Protein AF-0000000078979621 (afdb_homodimer)

Nearest PDB structures (foldseek):
  2af7-assembly1_F  TM=6.024E-01  e=3.185E-04  Methanothermobacter thermautotrophicus
  2af7-assembly1_A  TM=5.864E-01  e=9.144E-04  Methanothermobacter thermautotrophicus
  3d7i-assembly1_B  TM=6.644E-01  e=1.683E-02  Methanocaldococcus jannaschii
  5dik-assembly1_A  TM=5.834E-01  e=1.447E-02  Legionella pneumophila
  2af7-assembly1_F  TM=5.961E-01  e=2.748E-04  Methanothermobacter thermautotrophicus

Solvent-accessible surface area (backbone atoms only — not comparable to full-atom values): 14678 Å² total; per-residue (Å²): 113,64,63,57,51,49,48,49,49,50,50,48,51,49,48,43,55,49,39,35,69,73,43,60,81,54,54,77,57,41,68,66,52,50,49,51,54,54,56,67,65,55,80,67,70,52,40,70,57,40,23,62,74,62,18,23,67,80,45,72,63,37,45,40,36,32,59,48,34,50,46,49,47,38,40,43,25,55,68,44,36,72,53,57,68,59,53,35,51,40,47,54,39,20,45,53,42,65,45,44,71,50,31,53,52,49,45,41,56,61,35,26,82,66,38,32,62,69,14,26,52,47,38,46,53,44,42,26,68,68,70,64,56,61,71,72,69,77,117,113,65,64,57,51,49,50,49,49,50,49,47,52,48,50,43,54,49,38,35,70,71,42,60,82,52,55,76,57,40,70,67,54,52,49,50,53,56,56,68,65,53,79,68,71,53,40,69,57,40,24,61,75,60,18,23,68,81,46,72,62,37,44,40,34,33,57,49,34,51,46,49,48,36,41,43,25,54,68,45,36,72,53,56,68,59,52,35,50,39,48,54,39,20,43,53,42,64,44,44,71,50,32,53,52,50,45,39,56,60,36,26,83,66,38,32,61,69,14,26,50,47,37,48,53,44,43,26,69,68,70,65,58,60,72,72,70,77,120

pLDDT: mean 84.97, std 17.43, range [23.47, 98.81]

Structure (mmCIF, N/CA/C/O backbone):
data_AF-0000000078979621-model_v1
#
loop_
_entity.id
_entity.type
_entity.pdbx_description
1 polymer '4-carboxymuconolactone decarboxylase, putative'
#
loop_
_atom_site.group_PDB
_atom_site.id
_atom_site.type_symbol
_atom_site.label_atom_id
_atom_site.label_alt_id
_atom_site.label_comp_id
_atom_site.label_asym_id
_atom_site.label_entity_id
_atom_site.label_seq_id
_atom_site.pdbx_PDB_ins_code
_atom_site.Cartn_x
_atom_site.Cartn_y
_atom_site.Cartn_z
_atom_site.occupancy
_atom_site.B_iso_or_equiv
_atom_site.auth_se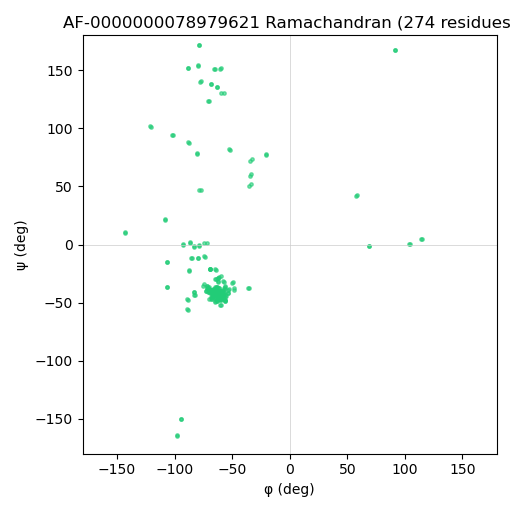q_id
_atom_site.auth_comp_id
_atom_site.auth_asym_id
_atom_site.auth_atom_id
_atom_site.pdbx_PDB_model_num
ATOM 1 N N . MET A 1 1 ? 18.031 -22.406 8.867 1 46.38 1 MET A N 1
ATOM 2 C CA . MET A 1 1 ? 17.188 -22.266 7.691 1 46.38 1 MET A CA 1
ATOM 3 C C . MET A 1 1 ? 17.984 -22.469 6.41 1 46.38 1 MET A C 1
ATOM 5 O O . MET A 1 1 ? 17.453 -22.984 5.418 1 46.38 1 MET A O 1
ATOM 9 N N . THR A 1 2 ? 19.266 -22.125 6.586 1 61.16 2 THR A N 1
ATOM 10 C CA . THR A 1 2 ? 20.188 -22.156 5.465 1 61.16 2 THR A CA 1
ATOM 11 C C . THR A 1 2 ? 20.5 -23.594 5.059 1 61.16 2 THR A C 1
ATOM 13 O O . THR A 1 2 ? 20.516 -23.922 3.871 1 61.16 2 THR A O 1
ATOM 16 N N . ASP A 1 3 ? 20.609 -24.281 6.09 1 62.47 3 ASP A N 1
ATOM 17 C CA . ASP A 1 3 ? 21.078 -25.641 5.824 1 62.47 3 ASP A CA 1
ATOM 18 C C . ASP A 1 3 ? 19.969 -26.5 5.215 1 62.47 3 ASP A C 1
ATOM 20 O O . ASP A 1 3 ? 20.234 -27.297 4.316 1 62.47 3 ASP A O 1
ATOM 24 N N . MET A 1 4 ? 18.812 -26.266 5.605 1 61.59 4 MET A N 1
ATOM 25 C CA . MET A 1 4 ? 17.688 -27.031 5.074 1 61.59 4 MET A CA 1
ATOM 26 C C . MET A 1 4 ? 17.391 -26.641 3.633 1 61.59 4 MET A C 1
ATOM 28 O O . MET A 1 4 ? 17.094 -27.484 2.797 1 61.59 4 MET A O 1
ATOM 32 N N . SER A 1 5 ? 17.562 -25.297 3.396 1 66.38 5 SER A N 1
ATOM 33 C CA . SER A 1 5 ? 17.375 -24.797 2.039 1 66.38 5 SER A CA 1
ATOM 34 C C . SER A 1 5 ? 18.391 -25.391 1.079 1 66.38 5 SER A C 1
ATOM 36 O O . SER A 1 5 ? 18.062 -25.734 -0.059 1 66.38 5 SER A O 1
ATOM 38 N N . LYS A 1 6 ? 19.516 -25.469 1.592 1 72.19 6 LYS A N 1
ATOM 39 C CA . LYS A 1 6 ? 20.594 -26.047 0.79 1 72.19 6 LYS A CA 1
ATOM 40 C C . LYS A 1 6 ? 20.359 -27.547 0.57 1 72.19 6 LYS A C 1
ATOM 42 O O . LYS A 1 6 ? 20.609 -28.062 -0.522 1 72.19 6 LYS A O 1
ATOM 47 N N . LEU A 1 7 ? 19.906 -28.141 1.668 1 65.88 7 LEU A N 1
ATOM 48 C CA . LEU A 1 7 ? 19.625 -29.578 1.576 1 65.88 7 LEU A CA 1
ATOM 49 C C . LEU A 1 7 ? 18.484 -29.844 0.615 1 65.88 7 LEU A C 1
ATOM 51 O O . LEU A 1 7 ? 18.531 -30.781 -0.173 1 65.88 7 LEU A O 1
ATOM 55 N N . PHE A 1 8 ? 17.562 -29.047 0.677 1 68.19 8 PHE A N 1
ATOM 56 C CA . PHE A 1 8 ? 16.422 -29.156 -0.226 1 68.19 8 PHE A CA 1
ATOM 57 C C . PHE A 1 8 ? 16.844 -28.875 -1.665 1 68.19 8 PHE A C 1
ATOM 59 O O . PHE A 1 8 ? 16.422 -29.578 -2.586 1 68.19 8 PHE A O 1
ATOM 66 N N . GLU A 1 9 ? 17.672 -27.906 -1.764 1 71.75 9 GLU A N 1
ATOM 67 C CA . GLU A 1 9 ? 18.219 -27.594 -3.088 1 71.75 9 GLU A CA 1
ATOM 68 C C . GLU A 1 9 ? 18.969 -28.781 -3.662 1 71.75 9 GLU A C 1
ATOM 70 O O . GLU A 1 9 ? 18.844 -29.094 -4.848 1 71.75 9 GLU A O 1
ATOM 75 N N . GLN A 1 10 ? 19.719 -29.312 -2.842 1 70.69 10 GLN A N 1
ATOM 76 C CA . GLN A 1 10 ? 20.531 -30.453 -3.256 1 70.69 10 GLN A CA 1
ATOM 77 C C . GLN A 1 10 ? 19.656 -31.656 -3.625 1 70.69 10 GLN A C 1
ATOM 79 O O . GLN A 1 10 ? 19.938 -32.344 -4.594 1 70.69 10 GLN A O 1
ATOM 84 N N . LEU A 1 11 ? 18.672 -31.828 -2.867 1 70 11 LEU A N 1
ATOM 85 C CA . LEU A 1 11 ? 17.766 -32.938 -3.107 1 70 11 LEU A CA 1
ATOM 86 C C . LEU A 1 11 ? 17.016 -32.781 -4.426 1 70 11 LEU A C 1
ATOM 88 O O . LEU A 1 11 ? 16.875 -33.719 -5.199 1 70 11 LEU A O 1
ATOM 92 N N . ILE A 1 12 ? 16.609 -31.547 -4.707 1 69.81 12 ILE A N 1
ATOM 93 C CA . ILE A 1 12 ? 15.914 -31.234 -5.949 1 69.81 12 ILE A CA 1
ATOM 94 C C . ILE A 1 12 ? 16.844 -31.469 -7.137 1 69.81 12 ILE A C 1
ATOM 96 O O . ILE A 1 12 ? 16.438 -32.062 -8.148 1 69.81 12 ILE A O 1
ATOM 100 N N . GLU A 1 13 ? 18.078 -30.938 -6.922 1 72.06 13 GLU A N 1
ATOM 101 C CA . GLU A 1 13 ? 19.047 -31.141 -7.984 1 72.06 13 GLU A CA 1
ATOM 102 C C . GLU A 1 13 ? 19.266 -32.625 -8.289 1 72.06 13 GLU A C 1
ATOM 104 O O . GLU A 1 13 ? 19.375 -33 -9.453 1 72.06 13 GLU A O 1
ATOM 109 N N . GLN A 1 14 ? 19.359 -33.281 -7.293 1 70.56 14 GLN A N 1
ATOM 110 C CA . GLN A 1 14 ? 19.578 -34.719 -7.438 1 70.56 14 GLN A CA 1
ATOM 111 C C . GLN A 1 14 ? 18.359 -35.406 -8.062 1 70.56 14 GLN A C 1
ATOM 113 O O . GLN A 1 14 ? 18.5 -36.281 -8.922 1 70.56 14 GLN A O 1
ATOM 118 N N . SER A 1 15 ? 17.234 -35.062 -7.617 1 70.62 15 SER A N 1
ATOM 119 C CA . SER A 1 15 ? 16 -35.594 -8.18 1 70.62 15 SER A CA 1
ATOM 120 C C . SER A 1 15 ? 15.859 -35.25 -9.656 1 70.62 15 SER A C 1
ATOM 122 O O . SER A 1 15 ? 15.43 -36.062 -10.469 1 70.62 15 SER A O 1
ATOM 124 N N . GLN A 1 16 ? 16.234 -34.031 -9.898 1 68.62 16 GLN A N 1
ATOM 125 C CA . GLN A 1 16 ? 16.203 -33.562 -11.289 1 68.62 16 GLN A CA 1
ATOM 126 C C . GLN A 1 16 ? 17.172 -34.375 -12.148 1 68.62 16 GLN A C 1
ATOM 128 O O . GLN A 1 16 ? 16.859 -34.719 -13.289 1 68.62 16 GLN A O 1
ATOM 133 N N . ALA A 1 17 ? 18.344 -34.531 -11.617 1 69.81 17 ALA A N 1
ATOM 134 C CA . ALA A 1 17 ? 19.344 -35.312 -12.328 1 69.81 17 ALA A CA 1
ATOM 135 C C . ALA A 1 17 ? 18.844 -36.719 -12.578 1 69.81 17 ALA A C 1
ATOM 137 O O . ALA A 1 17 ? 19.047 -37.281 -13.656 1 69.81 17 ALA A O 1
ATOM 138 N N . MET A 1 18 ? 18.234 -37.188 -11.586 1 64.69 18 MET A N 1
ATOM 139 C CA . MET A 1 18 ? 17.703 -38.531 -11.703 1 64.69 18 MET A CA 1
ATOM 140 C C . MET A 1 18 ? 16.547 -38.594 -12.695 1 64.69 18 MET A C 1
ATOM 142 O O . MET A 1 18 ? 16.453 -39.531 -13.492 1 64.69 18 MET A O 1
ATOM 146 N N . ALA A 1 19 ? 15.641 -37.625 -12.586 1 67.12 19 ALA A N 1
ATOM 147 C CA . ALA A 1 19 ? 14.5 -37.562 -13.5 1 67.12 19 ALA A CA 1
ATOM 148 C C . ALA A 1 19 ? 14.969 -37.438 -14.945 1 67.12 19 ALA A C 1
ATOM 150 O O . ALA A 1 19 ? 14.406 -38.062 -15.844 1 67.12 19 ALA A O 1
ATOM 151 N N .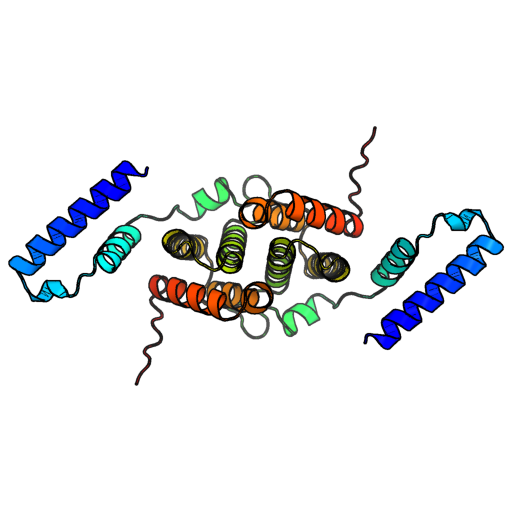 LYS A 1 20 ? 15.93 -36.5 -15.188 1 67.31 20 LYS A N 1
ATOM 152 C CA . LYS A 1 20 ? 16.531 -36.375 -16.516 1 67.31 20 LYS A CA 1
ATOM 153 C C . LYS A 1 20 ? 17.062 -37.719 -17.016 1 67.31 20 LYS A C 1
ATOM 155 O O . LYS A 1 20 ? 16.969 -38 -18.219 1 67.31 20 LYS A O 1
ATOM 160 N N . ALA A 1 21 ? 17.547 -38.344 -16.172 1 66.44 21 ALA A N 1
ATOM 161 C CA . ALA A 1 21 ? 18.141 -39.625 -16.547 1 66.44 21 ALA A CA 1
ATOM 162 C C . ALA A 1 21 ? 17.062 -40.656 -16.891 1 66.44 21 ALA A C 1
ATOM 164 O O . ALA A 1 21 ? 17.219 -41.438 -17.828 1 66.44 21 ALA A O 1
ATOM 165 N N . VAL A 1 22 ? 15.977 -40.594 -16.188 1 63.72 22 VAL A N 1
ATOM 166 C CA . VAL A 1 22 ? 14.961 -41.625 -16.375 1 63.72 22 VAL A CA 1
ATOM 167 C C . VAL A 1 22 ? 13.992 -41.219 -17.469 1 63.72 22 VAL A C 1
ATOM 169 O O . VAL A 1 22 ? 13.578 -42.031 -18.297 1 63.72 22 VAL A O 1
ATOM 172 N N . ASN A 1 23 ? 13.328 -40.031 -17.406 1 59 23 ASN A N 1
ATOM 173 C CA . ASN A 1 23 ? 12.469 -39.531 -18.484 1 59 23 ASN A CA 1
ATOM 174 C C . ASN A 1 23 ? 12.945 -38.188 -19.016 1 59 23 ASN A C 1
ATOM 176 O O . ASN A 1 23 ? 12.867 -37.188 -18.312 1 59 23 ASN A O 1
ATOM 180 N N . PRO A 1 24 ? 13.594 -38.188 -20.109 1 56.19 24 PRO A N 1
ATOM 181 C CA . PRO A 1 24 ? 14.148 -36.969 -20.719 1 56.19 24 PRO A CA 1
ATOM 182 C C . PRO A 1 24 ? 13.125 -35.844 -20.812 1 56.19 24 PRO A C 1
ATOM 184 O O . PRO A 1 24 ? 13.508 -34.656 -20.891 1 56.19 24 PRO A O 1
ATOM 187 N N . GLY A 1 25 ? 11.914 -36.125 -20.984 1 53.03 25 GLY A N 1
ATOM 188 C CA . GLY A 1 25 ? 10.914 -35.062 -21.094 1 53.03 25 GLY A CA 1
ATOM 189 C C . GLY A 1 25 ? 10.82 -34.188 -19.844 1 53.03 25 GLY A C 1
ATOM 190 O O . GLY A 1 25 ? 10.164 -33.156 -19.859 1 53.03 25 GLY A O 1
ATOM 191 N N . PHE A 1 26 ? 11.141 -34.75 -18.781 1 53.69 26 PHE A N 1
ATOM 192 C CA . PHE A 1 26 ? 11.156 -34 -17.531 1 53.69 26 PHE A CA 1
ATOM 193 C C . PHE A 1 26 ? 12.32 -33.031 -17.484 1 53.69 26 PHE A C 1
ATOM 195 O O . PHE A 1 26 ? 12.625 -32.469 -16.438 1 53.69 26 PHE A O 1
ATOM 202 N N . GLU A 1 27 ? 13.055 -33 -18.516 1 52.59 27 GLU A N 1
ATOM 203 C CA . GLU A 1 27 ? 14.188 -32.094 -18.672 1 52.59 27 GLU A CA 1
ATOM 204 C C . GLU A 1 27 ? 13.797 -30.672 -18.312 1 52.59 27 GLU A C 1
ATOM 206 O O . GLU A 1 27 ? 14.648 -29.875 -17.891 1 52.59 27 GLU A O 1
ATOM 211 N N . ASN A 1 28 ? 12.57 -30.281 -18.703 1 51.38 28 ASN A N 1
ATOM 212 C CA . ASN A 1 28 ? 12.234 -28.859 -18.594 1 51.38 28 ASN A CA 1
ATOM 213 C C . ASN A 1 28 ? 11.883 -28.484 -17.156 1 51.38 28 ASN A C 1
ATOM 215 O O . ASN A 1 28 ? 11.445 -27.359 -16.906 1 51.38 28 ASN A O 1
ATOM 219 N N . PHE A 1 29 ? 11.914 -29.453 -16.312 1 56.53 29 PHE A N 1
ATOM 220 C CA . PHE A 1 29 ? 11.602 -29.062 -14.938 1 56.53 29 PHE A CA 1
ATOM 221 C C . PHE A 1 29 ? 12.805 -28.438 -14.258 1 56.53 29 PHE A C 1
ATOM 223 O O . PHE A 1 29 ? 13.75 -29.141 -13.883 1 56.53 29 PHE A O 1
ATOM 230 N N . SER A 1 30 ? 13.086 -27.172 -14.57 1 63.12 30 SER A N 1
ATOM 231 C CA . SER A 1 30 ? 14.125 -26.391 -13.906 1 63.12 30 SER A CA 1
ATOM 232 C C . SER A 1 30 ? 13.891 -26.328 -12.406 1 63.12 30 SER A C 1
ATOM 234 O O . SER A 1 30 ? 12.742 -26.406 -11.945 1 63.12 30 SER A O 1
ATOM 236 N N . PRO A 1 31 ? 14.953 -26.625 -11.695 1 68.25 31 PRO A N 1
ATOM 237 C CA . PRO A 1 31 ? 14.852 -26.469 -10.242 1 68.25 31 PRO A CA 1
ATOM 238 C C . PRO A 1 31 ? 13.984 -25.281 -9.828 1 68.25 31 PRO A C 1
ATOM 240 O O . PRO A 1 31 ? 13.219 -25.375 -8.867 1 68.25 31 PRO A O 1
ATOM 243 N N . SER A 1 32 ? 14.086 -24.281 -10.547 1 72.88 32 SER A N 1
ATOM 244 C CA . SER A 1 32 ? 13.289 -23.094 -10.258 1 72.88 32 SER A CA 1
ATOM 245 C C . SER A 1 32 ? 11.797 -23.375 -10.438 1 72.88 32 SER A C 1
ATOM 247 O O . SER A 1 32 ? 10.977 -22.969 -9.617 1 72.88 32 SER A O 1
ATOM 249 N N . GLU A 1 33 ? 11.531 -24.109 -11.391 1 75.81 33 GLU A N 1
ATOM 250 C CA . GLU A 1 33 ? 10.141 -24.453 -11.656 1 75.81 33 GLU A CA 1
ATOM 251 C C . GLU A 1 33 ? 9.602 -25.438 -10.625 1 75.81 33 GLU A C 1
ATOM 253 O O . GLU A 1 33 ? 8.445 -25.344 -10.203 1 75.81 33 GLU A O 1
ATOM 258 N N . ALA A 1 34 ? 10.438 -26.328 -10.297 1 73.31 34 ALA A N 1
ATOM 259 C CA . ALA A 1 34 ? 10.062 -27.297 -9.273 1 73.31 34 ALA A CA 1
ATOM 260 C C . ALA A 1 34 ? 9.766 -26.609 -7.945 1 73.31 34 ALA A C 1
ATOM 262 O O . ALA A 1 34 ? 8.789 -26.938 -7.27 1 73.31 34 ALA A O 1
ATOM 263 N N . PHE A 1 35 ? 10.594 -25.672 -7.629 1 77.44 35 PHE A N 1
ATOM 264 C CA . PHE A 1 35 ? 10.398 -24.922 -6.387 1 77.44 35 PHE A CA 1
ATOM 265 C C . PHE A 1 35 ? 9.102 -24.125 -6.434 1 77.44 35 PHE A C 1
ATOM 267 O O . PHE A 1 35 ? 8.352 -24.094 -5.453 1 77.44 35 PHE A O 1
ATOM 274 N N . LYS A 1 36 ? 8.867 -23.531 -7.508 1 80 36 LYS A N 1
ATOM 275 C CA . LYS A 1 36 ? 7.621 -22.797 -7.684 1 80 36 LYS A CA 1
ATOM 276 C C . LYS A 1 36 ? 6.414 -23.703 -7.5 1 80 36 LYS A C 1
ATOM 278 O O . LYS A 1 36 ? 5.41 -23.312 -6.902 1 80 36 LYS A O 1
ATOM 283 N N . GLY A 1 37 ? 6.551 -24.828 -8.078 1 78.69 37 GLY A N 1
ATOM 284 C CA . GLY A 1 37 ? 5.492 -25.812 -7.914 1 78.69 37 GLY A CA 1
ATOM 285 C C . GLY A 1 37 ? 5.25 -26.203 -6.469 1 78.69 37 GLY A C 1
ATOM 286 O O . GLY A 1 37 ? 4.102 -26.281 -6.027 1 78.69 37 GLY A O 1
ATOM 287 N N . PHE A 1 38 ? 6.305 -26.406 -5.785 1 81.81 38 PHE A N 1
ATOM 288 C CA . PHE A 1 38 ? 6.215 -26.766 -4.375 1 81.81 38 PHE A CA 1
ATOM 289 C C . PHE A 1 38 ? 5.605 -25.625 -3.568 1 81.81 38 PHE A C 1
ATOM 291 O O . PHE A 1 38 ? 4.766 -25.844 -2.695 1 81.81 38 PHE A O 1
ATOM 298 N N . GLU A 1 39 ? 6.02 -24.422 -3.828 1 82.44 39 GLU A N 1
ATOM 299 C CA . GLU A 1 39 ? 5.477 -23.234 -3.168 1 82.44 39 GLU A CA 1
ATOM 300 C C . GLU A 1 39 ? 3.965 -23.141 -3.365 1 82.44 39 GLU A C 1
ATOM 302 O O . GLU A 1 39 ? 3.236 -22.75 -2.451 1 82.44 39 GLU A O 1
ATOM 307 N N . ALA A 1 40 ? 3.539 -23.422 -4.484 1 84.38 40 ALA A N 1
ATOM 308 C CA . ALA A 1 40 ? 2.131 -23.297 -4.852 1 84.38 40 ALA A CA 1
ATOM 309 C C . ALA A 1 40 ? 1.267 -24.266 -4.035 1 84.38 40 ALA A C 1
ATOM 311 O O . ALA A 1 40 ? 0.054 -24.062 -3.918 1 84.38 40 ALA A O 1
ATOM 312 N N . MET A 1 41 ? 1.894 -25.234 -3.561 1 84.75 41 MET A N 1
ATOM 313 C CA . MET A 1 41 ? 1.152 -26.234 -2.803 1 84.75 41 MET A CA 1
ATOM 314 C C . MET A 1 41 ? 0.999 -25.812 -1.346 1 84.75 41 MET A C 1
ATOM 316 O O . MET A 1 41 ? 0.188 -26.391 -0.613 1 84.75 41 MET A O 1
ATOM 320 N N . TRP A 1 42 ? 1.673 -24.859 -0.957 1 87 42 TRP A N 1
ATOM 321 C CA . TRP A 1 42 ? 1.535 -24.375 0.408 1 87 42 TRP A CA 1
ATOM 322 C C . TRP A 1 42 ? 0.193 -23.672 0.602 1 87 42 TRP A C 1
ATOM 324 O O . TRP A 1 42 ? -0.161 -22.766 -0.16 1 87 42 TRP A O 1
ATOM 334 N N . PRO A 1 43 ? -0.548 -24.156 1.546 1 89.25 43 PRO A N 1
ATOM 335 C CA . PRO A 1 43 ? -1.842 -23.5 1.759 1 89.25 43 PRO A CA 1
ATOM 336 C C . PRO A 1 43 ? -1.703 -22.062 2.246 1 89.25 43 PRO A C 1
ATOM 338 O O . PRO A 1 43 ? -0.691 -21.703 2.855 1 89.25 43 PRO A O 1
ATOM 341 N N . THR A 1 44 ? -2.723 -21.25 1.888 1 91.94 44 THR A N 1
ATOM 342 C CA . THR A 1 44 ? -2.811 -19.906 2.445 1 91.94 44 THR A CA 1
ATOM 343 C C . THR A 1 44 ? -3.592 -19.906 3.756 1 91.94 44 THR A C 1
ATOM 345 O O . THR A 1 44 ? -4.367 -20.828 4.016 1 91.94 44 THR A O 1
ATOM 348 N N . MET A 1 45 ? -3.242 -18.969 4.555 1 94.25 45 MET A N 1
ATOM 349 C CA . MET A 1 45 ? -4.109 -18.75 5.711 1 94.25 45 MET A CA 1
ATOM 350 C C . MET A 1 45 ? -5.5 -18.312 5.27 1 94.25 45 MET A C 1
ATOM 352 O O . MET A 1 45 ? -5.641 -17.469 4.383 1 94.25 45 MET A O 1
ATOM 356 N N . PRO A 1 46 ? -6.551 -18.938 5.914 1 95.31 46 PRO A N 1
ATOM 357 C CA . PRO A 1 46 ? -7.902 -18.484 5.586 1 95.31 46 PRO A CA 1
ATOM 358 C C . PRO A 1 46 ? -8.117 -17 5.906 1 95.31 46 PRO A C 1
ATOM 360 O O . PRO A 1 46 ? -7.504 -16.484 6.836 1 95.31 46 PRO A O 1
ATOM 363 N N . LYS A 1 47 ? -9.008 -16.375 5.16 1 95.88 47 LYS A N 1
ATOM 364 C CA . LYS A 1 47 ? -9.281 -14.953 5.293 1 95.88 47 LYS A CA 1
ATOM 365 C C . LYS A 1 47 ? -9.625 -14.594 6.738 1 95.88 47 LYS A C 1
ATOM 367 O O . LYS A 1 47 ? -9.133 -13.594 7.266 1 95.88 47 LYS A O 1
ATOM 372 N N . GLU A 1 48 ? -10.422 -15.43 7.406 1 95.31 48 GLU A N 1
ATOM 373 C CA . GLU A 1 48 ? -10.867 -15.156 8.773 1 95.31 48 GLU A CA 1
ATOM 374 C C . GLU A 1 48 ? -9.688 -15.141 9.742 1 95.31 48 GLU A C 1
ATOM 376 O O . GLU A 1 48 ? -9.656 -14.328 10.664 1 95.31 48 GLU A O 1
ATOM 381 N N . VAL A 1 49 ? -8.82 -16 9.547 1 95.44 49 VAL A N 1
ATOM 382 C CA . VAL A 1 49 ? -7.629 -16.094 10.391 1 95.44 49 VAL A CA 1
ATOM 383 C C . VAL A 1 49 ? -6.734 -14.883 10.141 1 95.44 49 VAL A C 1
ATOM 385 O O . VAL A 1 49 ? -6.211 -14.281 11.086 1 95.44 49 VAL A O 1
ATOM 388 N N . MET A 1 50 ? -6.609 -14.445 8.844 1 95.25 50 MET A N 1
ATOM 389 C CA . MET A 1 50 ? -5.816 -13.266 8.508 1 95.25 50 MET A CA 1
ATOM 390 C C . MET A 1 50 ? -6.398 -12.016 9.164 1 95.25 50 MET A C 1
ATOM 392 O O . MET A 1 50 ? -5.656 -11.195 9.703 1 95.25 50 MET A O 1
ATOM 396 N N . GLU A 1 51 ? -7.656 -11.898 9.148 1 96.12 51 GLU A N 1
ATOM 397 C CA . GLU A 1 51 ? -8.312 -10.75 9.758 1 96.12 51 GLU A CA 1
ATOM 398 C C . GLU A 1 51 ? -8.086 -10.727 11.266 1 96.12 51 GLU A C 1
ATOM 400 O O . GLU A 1 51 ? -7.902 -9.656 11.859 1 96.12 51 GLU A O 1
ATOM 405 N N . LEU A 1 52 ? -8.094 -11.922 11.852 1 93.69 52 LEU A N 1
ATOM 406 C CA . LEU A 1 52 ? -7.867 -12.023 13.289 1 93.69 52 LEU A CA 1
ATOM 407 C C . LEU A 1 52 ? -6.43 -11.672 13.648 1 93.69 52 LEU A C 1
ATOM 409 O O . LEU A 1 52 ? -6.184 -10.961 14.625 1 93.69 52 LEU A O 1
ATOM 413 N N . MET A 1 53 ? -5.508 -12.086 12.844 1 91.38 53 MET A N 1
ATOM 414 C CA . MET A 1 53 ? -4.094 -11.961 13.188 1 91.38 53 MET A CA 1
ATOM 415 C C . MET A 1 53 ? -3.568 -10.57 12.852 1 91.38 53 MET A C 1
ATOM 417 O O . MET A 1 53 ? -2.797 -9.992 13.617 1 91.38 53 MET A O 1
ATOM 421 N N . PHE A 1 54 ? -4.043 -10.109 11.664 1 89.19 54 PHE A N 1
ATOM 422 C CA . PHE A 1 54 ? -3.4 -8.852 11.297 1 89.19 54 PHE A CA 1
ATOM 423 C C . PHE A 1 54 ? -4.391 -7.918 10.609 1 89.19 54 PHE A C 1
ATOM 425 O O . PHE A 1 54 ? -3.996 -6.895 10.047 1 89.19 54 PHE A O 1
ATOM 432 N N . GLY A 1 55 ? -5.594 -8.219 10.625 1 93.69 55 GLY A N 1
ATOM 433 C CA . GLY A 1 55 ? -6.617 -7.348 10.062 1 93.69 55 GLY A CA 1
ATOM 434 C C . GLY A 1 55 ? -7.254 -6.434 11.094 1 93.69 55 GLY A C 1
ATOM 435 O O . GLY A 1 55 ? -6.578 -5.961 12.008 1 93.69 55 GLY A O 1
ATOM 436 N N . ASN A 1 56 ? -8.406 -6.098 10.906 1 91.38 56 ASN A N 1
ATOM 437 C CA . ASN A 1 56 ? -9.016 -5.086 11.758 1 91.38 56 ASN A CA 1
ATOM 438 C C . ASN A 1 56 ? -10.055 -5.695 12.703 1 91.38 56 ASN A C 1
ATOM 440 O O . ASN A 1 56 ? -10.977 -5.008 13.148 1 91.38 56 ASN A O 1
ATOM 444 N N . THR A 1 57 ? -9.961 -6.961 12.93 1 90.56 57 THR A N 1
ATOM 445 C CA . THR A 1 57 ? -10.883 -7.621 13.852 1 90.56 57 THR A CA 1
ATOM 446 C C . THR A 1 57 ? -10.695 -7.098 15.273 1 90.56 57 THR A C 1
ATOM 448 O O . THR A 1 57 ? -11.672 -6.781 15.953 1 90.56 57 THR A O 1
ATOM 451 N N . VAL A 1 58 ? -9.516 -6.887 15.711 1 88.38 58 VAL A N 1
ATOM 452 C CA . VAL A 1 58 ? -9.219 -6.414 17.062 1 88.38 58 VAL A CA 1
ATOM 453 C C . VAL A 1 58 ? -9.203 -4.887 17.078 1 88.38 58 VAL A C 1
ATOM 455 O O . VAL A 1 58 ? -9.812 -4.262 17.953 1 88.38 58 VAL A O 1
ATOM 458 N N . ASN A 1 59 ? -8.562 -4.285 16.172 1 90 59 ASN A N 1
ATOM 459 C CA . ASN A 1 59 ? -8.562 -2.838 15.992 1 90 59 ASN A CA 1
ATOM 460 C C . ASN A 1 59 ? -9.477 -2.424 14.836 1 90 59 ASN A C 1
ATOM 462 O O . ASN A 1 59 ? -9.023 -2.293 13.703 1 90 59 ASN A O 1
ATOM 466 N N . LYS A 1 60 ? -10.664 -2.094 15.133 1 92.44 60 LYS A N 1
ATOM 467 C CA . LYS A 1 60 ? -11.727 -1.918 14.141 1 92.44 60 LYS A CA 1
ATOM 468 C C . LYS A 1 60 ? -11.469 -0.686 13.281 1 92.44 60 LYS A C 1
ATOM 470 O O . LYS A 1 60 ? -11.992 -0.585 12.164 1 92.44 60 LYS A O 1
ATOM 475 N N . ASP A 1 61 ? -10.664 0.173 13.828 1 95 61 ASP A N 1
ATOM 476 C CA . ASP A 1 61 ? -10.406 1.407 13.086 1 95 61 ASP A CA 1
ATOM 477 C C . ASP A 1 61 ? -9.164 1.272 12.211 1 95 61 ASP A C 1
ATOM 479 O O . ASP A 1 61 ? -8.828 2.186 11.453 1 95 61 ASP A O 1
ATOM 483 N N . GLY A 1 62 ? -8.523 0.098 12.234 1 96.81 62 GLY A N 1
ATOM 484 C CA . GLY A 1 62 ? -7.262 -0.09 11.547 1 96.81 62 GLY A CA 1
ATOM 485 C C . GLY A 1 62 ? -7.41 -0.748 10.188 1 96.81 62 GLY A C 1
ATOM 486 O O . GLY A 1 62 ? -8.508 -0.777 9.625 1 96.81 62 GLY A O 1
ATOM 487 N N . LEU A 1 63 ? -6.371 -1.208 9.688 1 98 63 LEU A N 1
ATOM 488 C CA . LEU A 1 63 ? -6.336 -1.798 8.352 1 98 63 LEU A CA 1
ATOM 489 C C . LEU A 1 63 ? -6.91 -3.211 8.367 1 98 63 LEU A C 1
ATOM 491 O O . LEU A 1 63 ? -6.66 -3.977 9.305 1 98 63 LEU A O 1
ATOM 495 N N . ASP A 1 64 ? -7.656 -3.539 7.352 1 97.94 64 ASP A N 1
ATOM 496 C CA . ASP A 1 64 ? -8.047 -4.934 7.168 1 97.94 64 ASP A CA 1
ATOM 497 C C . ASP A 1 64 ? -6.906 -5.742 6.555 1 97.94 64 ASP A C 1
ATOM 499 O O . ASP A 1 64 ? -5.887 -5.18 6.145 1 97.94 64 ASP A O 1
ATOM 503 N N . ALA A 1 65 ? -7.062 -6.988 6.488 1 97.81 65 ALA A N 1
ATOM 504 C CA . ALA A 1 65 ? -6.016 -7.891 6.023 1 97.81 65 ALA A CA 1
ATOM 505 C C . ALA A 1 65 ? -5.707 -7.66 4.547 1 97.81 65 ALA A C 1
ATOM 507 O O . ALA A 1 65 ? -4.543 -7.672 4.137 1 97.81 65 ALA A O 1
ATOM 508 N N . LYS A 1 66 ? -6.746 -7.496 3.736 1 98.25 66 LYS A N 1
ATOM 509 C CA 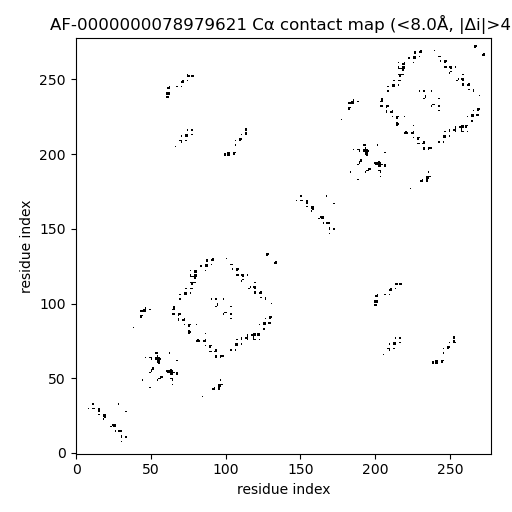. LYS A 1 66 ? -6.566 -7.27 2.305 1 98.25 66 LYS A CA 1
ATOM 510 C C . LYS A 1 66 ? -5.672 -6.059 2.049 1 98.25 66 LYS A C 1
ATOM 512 O O . LYS A 1 66 ? -4.688 -6.148 1.313 1 98.25 66 LYS A O 1
ATOM 517 N N . THR A 1 67 ? -5.992 -4.988 2.736 1 98.62 67 THR A N 1
ATOM 518 C CA . THR A 1 67 ? -5.23 -3.76 2.549 1 98.62 67 THR A CA 1
ATOM 519 C C . THR A 1 67 ? -3.803 -3.926 3.057 1 98.62 67 THR A C 1
ATOM 521 O O . THR A 1 67 ? -2.854 -3.467 2.418 1 98.62 67 THR A O 1
ATOM 524 N N . ARG A 1 68 ? -3.58 -4.586 4.133 1 98.5 68 ARG A N 1
ATOM 525 C CA . ARG A 1 68 ? -2.238 -4.836 4.648 1 98.5 68 ARG A CA 1
ATOM 526 C C . ARG A 1 68 ? -1.403 -5.625 3.648 1 98.5 68 ARG A C 1
ATOM 528 O O . ARG A 1 68 ? -0.212 -5.359 3.479 1 98.5 68 ARG A O 1
ATOM 535 N N . LEU A 1 69 ? -2.027 -6.547 3.053 1 98.62 69 LEU A N 1
ATOM 536 C CA . LEU A 1 69 ? -1.307 -7.379 2.096 1 98.62 69 LEU A CA 1
ATOM 537 C C . LEU A 1 69 ? -0.982 -6.598 0.828 1 98.62 69 LEU A C 1
ATOM 539 O O . LEU A 1 69 ? 0.09 -6.77 0.244 1 98.62 69 LEU A O 1
ATOM 543 N N . LEU A 1 70 ? -1.922 -5.73 0.405 1 98.75 70 LEU A N 1
ATOM 544 C CA . LEU A 1 70 ? -1.621 -4.859 -0.726 1 98.75 70 LEU A CA 1
ATOM 545 C C . LEU A 1 70 ? -0.466 -3.92 -0.397 1 98.75 70 LEU A C 1
ATOM 547 O O . LEU A 1 70 ? 0.402 -3.678 -1.239 1 98.75 70 LEU A O 1
ATOM 551 N N . LEU A 1 71 ? -0.401 -3.463 0.838 1 98.81 71 LEU A N 1
ATOM 552 C CA . LEU A 1 71 ? 0.696 -2.617 1.293 1 98.81 71 LEU A CA 1
ATOM 553 C C . LEU A 1 71 ? 2.004 -3.398 1.339 1 98.81 71 LEU A C 1
ATOM 555 O O . LEU A 1 71 ? 3.061 -2.873 0.979 1 98.81 71 LEU A O 1
ATOM 559 N N . THR A 1 72 ? 1.97 -4.59 1.808 1 98.69 72 THR A N 1
ATOM 560 C CA . THR A 1 72 ? 3.141 -5.457 1.817 1 98.69 72 THR A CA 1
ATOM 561 C C . THR A 1 72 ? 3.676 -5.664 0.403 1 98.69 72 THR A C 1
ATOM 563 O O . THR A 1 72 ? 4.883 -5.562 0.17 1 98.69 72 THR A O 1
ATOM 566 N N . LEU A 1 73 ? 2.725 -5.871 -0.492 1 98.81 73 LEU A N 1
ATOM 567 C CA . LEU A 1 73 ? 3.098 -6.043 -1.892 1 98.81 73 LEU A CA 1
ATOM 568 C C . LEU A 1 73 ? 3.773 -4.789 -2.434 1 98.81 73 LEU A C 1
ATOM 570 O O . LEU A 1 73 ? 4.773 -4.875 -3.15 1 98.81 73 LEU A O 1
ATOM 574 N N . ALA A 1 74 ? 3.232 -3.648 -2.105 1 98.69 74 ALA A N 1
ATOM 575 C CA . ALA A 1 74 ? 3.84 -2.373 -2.475 1 98.69 74 ALA A CA 1
ATOM 576 C C . ALA A 1 74 ? 5.262 -2.262 -1.928 1 98.69 74 ALA A C 1
ATOM 578 O O . ALA A 1 74 ? 6.184 -1.875 -2.65 1 98.69 74 ALA A O 1
ATOM 579 N N . GLY A 1 75 ? 5.465 -2.613 -0.641 1 98.38 75 GLY A N 1
ATOM 580 C CA . GLY A 1 75 ? 6.781 -2.58 -0.018 1 98.38 75 GLY A CA 1
ATOM 581 C C . GLY A 1 75 ? 7.785 -3.488 -0.698 1 98.38 75 GLY A C 1
ATOM 582 O O . GLY A 1 75 ? 8.914 -3.074 -0.983 1 98.38 75 GLY A O 1
ATOM 583 N N . LEU A 1 76 ? 7.363 -4.719 -0.961 1 98.31 76 LEU A N 1
ATOM 584 C CA . LEU A 1 76 ? 8.227 -5.672 -1.646 1 98.31 76 LEU A CA 1
ATOM 585 C C . LEU A 1 76 ? 8.625 -5.152 -3.023 1 98.31 76 LEU A C 1
ATOM 587 O O . LEU A 1 76 ? 9.773 -5.316 -3.441 1 98.31 76 LEU A O 1
ATOM 591 N N . THR A 1 77 ? 7.617 -4.539 -3.723 1 98.38 77 THR A N 1
ATOM 592 C CA . THR A 1 77 ? 7.898 -3.965 -5.031 1 98.38 77 THR A CA 1
ATOM 593 C C . THR A 1 77 ? 8.906 -2.824 -4.918 1 98.38 77 THR A C 1
ATOM 595 O O . THR A 1 77 ? 9.852 -2.74 -5.707 1 98.38 77 THR A O 1
ATOM 598 N N . CYS A 1 78 ? 8.758 -2.041 -3.885 1 97.62 78 CYS A N 1
ATOM 599 C CA . CYS A 1 78 ? 9.641 -0.896 -3.684 1 97.62 78 CYS A CA 1
ATOM 600 C C . CYS A 1 78 ? 11.055 -1.347 -3.334 1 97.62 78 CYS A C 1
ATOM 602 O O . CYS A 1 78 ? 12.016 -0.602 -3.531 1 97.62 78 CYS A O 1
ATOM 604 N N . GLN A 1 79 ? 11.211 -2.529 -2.859 1 95.94 79 GLN A N 1
ATOM 605 C CA . GLN A 1 79 ? 12.523 -3.092 -2.561 1 95.94 79 GLN A CA 1
ATOM 606 C C . GLN A 1 79 ? 13.133 -3.748 -3.793 1 95.94 79 GLN A C 1
ATOM 608 O O . GLN A 1 79 ? 14.172 -4.406 -3.703 1 95.94 79 GLN A O 1
ATOM 613 N N . GLY A 1 80 ? 12.398 -3.645 -4.891 1 94.88 80 GLY A N 1
ATOM 614 C CA . GLY A 1 80 ? 12.914 -4.152 -6.152 1 94.88 80 GLY A CA 1
ATOM 615 C C . GLY A 1 80 ? 12.289 -5.473 -6.562 1 94.88 80 GLY A C 1
ATOM 616 O O . GLY A 1 80 ? 12.719 -6.09 -7.539 1 94.88 80 GLY A O 1
ATOM 617 N N . ALA A 1 81 ? 11.352 -5.992 -5.727 1 95.81 81 ALA A N 1
ATOM 618 C CA . ALA A 1 81 ? 10.695 -7.273 -5.973 1 95.81 81 ALA A CA 1
ATOM 619 C C . ALA A 1 81 ? 11.711 -8.406 -6.078 1 95.81 81 ALA A C 1
ATOM 621 O O . ALA A 1 81 ? 11.602 -9.266 -6.953 1 95.81 81 ALA A O 1
ATOM 622 N N . GLN A 1 82 ? 12.695 -8.359 -5.172 1 93.75 82 GLN A N 1
ATOM 623 C CA . GLN A 1 82 ? 13.797 -9.312 -5.258 1 93.75 82 GLN A CA 1
ATOM 624 C C . GLN A 1 82 ? 13.461 -10.602 -4.512 1 93.75 82 GLN A C 1
ATOM 626 O O . GLN A 1 82 ? 14.078 -11.641 -4.762 1 93.75 82 GLN A O 1
ATOM 631 N N . ALA A 1 83 ? 12.594 -10.516 -3.631 1 94.31 83 ALA A N 1
ATOM 632 C CA . ALA A 1 83 ? 12.148 -11.695 -2.895 1 94.31 83 ALA A CA 1
ATOM 633 C C . ALA A 1 83 ? 11.008 -12.398 -3.627 1 94.31 83 ALA A C 1
ATOM 635 O O . ALA A 1 83 ? 9.836 -12.242 -3.262 1 94.31 83 ALA A O 1
ATOM 636 N N . ASP A 1 84 ? 11.336 -13.266 -4.512 1 95.62 84 ASP A N 1
ATOM 637 C CA . ASP A 1 84 ? 10.375 -13.859 -5.43 1 95.62 84 ASP A CA 1
ATOM 638 C C . ASP A 1 84 ? 9.273 -14.594 -4.668 1 95.62 84 ASP A C 1
ATOM 640 O O . ASP A 1 84 ? 8.086 -14.375 -4.91 1 95.62 84 ASP A O 1
ATOM 644 N N . THR A 1 85 ? 9.758 -15.453 -3.785 1 94.94 85 THR A N 1
ATOM 645 C CA . THR A 1 85 ? 8.805 -16.266 -3.033 1 94.94 85 THR A CA 1
ATOM 646 C C . THR A 1 85 ? 7.879 -15.375 -2.203 1 94.94 85 THR A C 1
ATOM 648 O O . THR A 1 85 ? 6.672 -15.617 -2.148 1 94.94 85 THR A O 1
ATOM 651 N N . ALA A 1 86 ? 8.438 -14.344 -1.588 1 96.5 86 ALA A N 1
ATOM 652 C CA . ALA A 1 86 ? 7.633 -13.438 -0.766 1 96.5 86 ALA A CA 1
ATOM 653 C C . ALA A 1 86 ? 6.578 -12.727 -1.604 1 96.5 86 ALA A C 1
ATOM 655 O O . ALA A 1 86 ? 5.441 -12.547 -1.164 1 96.5 86 ALA A O 1
ATOM 656 N N . VAL A 1 87 ? 6.973 -12.289 -2.789 1 97.88 87 VAL A N 1
ATOM 657 C CA . VAL A 1 87 ? 6.027 -11.617 -3.676 1 97.88 87 VAL A CA 1
ATOM 658 C C . VAL A 1 87 ? 4.906 -12.586 -4.062 1 97.88 87 VAL A C 1
ATOM 660 O O . VAL A 1 87 ? 3.727 -12.258 -3.916 1 97.88 87 VAL A O 1
ATOM 663 N N . ARG A 1 88 ? 5.23 -13.773 -4.473 1 97.06 88 ARG A N 1
ATOM 664 C CA . ARG A 1 88 ? 4.227 -14.75 -4.887 1 97.06 88 ARG A CA 1
ATOM 665 C C . ARG A 1 88 ? 3.303 -15.109 -3.73 1 97.06 88 ARG A C 1
ATOM 667 O O . ARG A 1 88 ? 2.084 -15.172 -3.902 1 97.06 88 ARG A O 1
ATOM 674 N N . GLN A 1 89 ? 3.912 -15.359 -2.582 1 96.75 89 GLN A N 1
ATOM 675 C CA . GLN A 1 89 ? 3.107 -15.727 -1.421 1 96.75 89 GLN A CA 1
ATOM 676 C C . GLN A 1 89 ? 2.182 -14.586 -1.013 1 96.75 89 GLN A C 1
ATOM 678 O O . GLN A 1 89 ? 1.037 -14.812 -0.616 1 96.75 89 GLN A O 1
ATOM 683 N N . THR A 1 90 ? 2.678 -13.391 -1.049 1 98.19 90 THR A N 1
ATOM 684 C CA . THR A 1 90 ? 1.845 -12.242 -0.721 1 98.19 90 THR A CA 1
ATOM 685 C C . THR A 1 90 ? 0.663 -12.133 -1.681 1 98.19 90 THR A C 1
ATOM 687 O O . THR A 1 90 ? -0.467 -11.883 -1.257 1 98.19 90 THR A O 1
ATOM 690 N N . VAL A 1 91 ? 0.914 -12.328 -2.932 1 98.19 91 VAL A N 1
ATOM 691 C CA . VAL A 1 91 ? -0.152 -12.281 -3.928 1 98.19 91 VAL A CA 1
ATOM 692 C C . VAL A 1 91 ? -1.188 -13.359 -3.623 1 98.19 91 VAL A C 1
ATOM 694 O O . VAL A 1 91 ? -2.393 -13.094 -3.645 1 98.19 91 VAL A O 1
ATOM 697 N N . ARG A 1 92 ? -0.805 -14.555 -3.301 1 97.31 92 ARG A N 1
ATOM 698 C CA . ARG A 1 92 ? -1.72 -15.641 -2.963 1 97.31 92 ARG A CA 1
ATOM 699 C C . ARG A 1 92 ? -2.568 -15.281 -1.747 1 97.31 92 ARG A C 1
ATOM 701 O O . ARG A 1 92 ? -3.781 -15.5 -1.745 1 97.31 92 ARG A O 1
ATOM 708 N N . HIS A 1 93 ? -1.906 -14.773 -0.774 1 97.81 93 HIS A N 1
ATOM 709 C CA . HIS A 1 93 ? -2.619 -14.414 0.446 1 97.81 93 HIS A CA 1
ATOM 710 C C . HIS A 1 93 ? -3.578 -13.258 0.2 1 97.81 93 HIS A C 1
ATOM 712 O O . HIS A 1 93 ? -4.656 -13.203 0.794 1 97.81 93 HIS A O 1
ATOM 718 N N . ALA A 1 94 ? -3.115 -12.273 -0.617 1 98.19 94 ALA A N 1
ATOM 719 C CA . ALA A 1 94 ? -3.996 -11.156 -0.946 1 98.19 94 ALA A CA 1
ATOM 720 C C . ALA A 1 94 ? -5.273 -11.648 -1.623 1 98.19 94 ALA A C 1
ATOM 722 O O . ALA A 1 94 ? -6.371 -11.195 -1.291 1 98.19 94 ALA A O 1
ATOM 723 N N . LEU A 1 95 ? -5.176 -12.57 -2.541 1 97.62 95 LEU A N 1
ATOM 724 C CA . LEU A 1 95 ? -6.34 -13.172 -3.189 1 97.62 95 LEU A CA 1
ATOM 725 C C . LEU A 1 95 ? -7.238 -13.859 -2.166 1 97.62 95 LEU A C 1
ATOM 727 O O . LEU A 1 95 ? -8.453 -13.672 -2.178 1 97.62 95 LEU A O 1
ATOM 731 N N . GLU A 1 96 ? -6.648 -14.625 -1.266 1 97 96 GLU A N 1
ATOM 732 C CA . GLU A 1 96 ? -7.395 -15.312 -0.218 1 97 96 GLU A CA 1
ATOM 733 C C . GLU A 1 96 ? -8.094 -14.32 0.703 1 97 96 GLU A C 1
ATOM 735 O O . GLU A 1 96 ? -9.203 -14.586 1.182 1 97 96 GLU A O 1
ATOM 740 N N . ALA A 1 97 ? -7.5 -13.195 0.867 1 97.69 97 ALA A N 1
ATOM 741 C CA . ALA A 1 97 ? -8.047 -12.172 1.754 1 97.69 97 ALA A CA 1
ATOM 742 C C . ALA A 1 97 ? -9.172 -11.398 1.07 1 97.69 97 ALA A C 1
ATOM 744 O O . ALA A 1 97 ? -9.852 -10.594 1.707 1 97.69 97 ALA A O 1
ATOM 745 N N . GLY A 1 98 ? -9.328 -11.586 -0.301 1 97.12 98 GLY A N 1
ATOM 746 C CA . GLY A 1 98 ? -10.453 -10.992 -0.995 1 97.12 98 GLY A CA 1
ATOM 747 C C . GLY A 1 98 ? -10.039 -9.938 -2.006 1 97.12 98 GLY A C 1
ATOM 748 O O . GLY A 1 98 ? -10.891 -9.258 -2.59 1 97.12 98 GLY A O 1
ATOM 749 N N . ALA A 1 99 ? -8.742 -9.797 -2.168 1 97.88 99 ALA A N 1
ATOM 750 C CA . ALA A 1 99 ? -8.297 -8.844 -3.182 1 97.88 99 ALA A CA 1
ATOM 751 C C . ALA A 1 99 ? -8.641 -9.328 -4.586 1 97.88 99 ALA A C 1
ATOM 753 O O . ALA A 1 99 ? -8.508 -10.523 -4.883 1 97.88 99 ALA A O 1
ATOM 754 N N . ARG A 1 100 ? -9.102 -8.367 -5.359 1 97.88 100 ARG A N 1
ATOM 755 C CA . ARG A 1 100 ? -9.312 -8.68 -6.77 1 97.88 100 ARG A CA 1
ATOM 756 C C . ARG A 1 100 ? -8.008 -8.641 -7.547 1 97.88 100 ARG A C 1
ATOM 758 O O . ARG A 1 100 ? -7.074 -7.926 -7.168 1 97.88 100 ARG A O 1
ATOM 765 N N . LYS A 1 101 ? -7.902 -9.375 -8.656 1 97.44 101 LYS A N 1
ATOM 766 C CA . LYS A 1 101 ? -6.703 -9.391 -9.484 1 97.44 101 LYS A CA 1
ATOM 767 C C . LYS A 1 101 ? -6.34 -7.98 -9.945 1 97.44 101 LYS A C 1
ATOM 769 O O . LYS A 1 101 ? -5.164 -7.613 -9.961 1 97.44 101 LYS A O 1
ATOM 774 N N . GLN A 1 102 ? -7.348 -7.238 -10.25 1 97.19 102 GLN A N 1
ATOM 775 C CA . GLN A 1 102 ? -7.117 -5.879 -10.719 1 97.19 102 GLN A CA 1
ATOM 776 C C . GLN A 1 102 ? -6.512 -5.012 -9.617 1 97.19 102 GLN A C 1
ATOM 778 O O . GLN A 1 102 ? -5.664 -4.156 -9.891 1 97.19 102 GLN A O 1
ATOM 783 N N . GLU A 1 103 ? -6.934 -5.188 -8.398 1 98.31 103 GLU A N 1
ATOM 784 C CA . GLU A 1 103 ? -6.352 -4.449 -7.281 1 98.31 103 GLU A CA 1
ATOM 785 C C . GLU A 1 103 ? -4.867 -4.77 -7.121 1 98.31 103 GLU A C 1
ATOM 787 O O . GLU A 1 103 ? -4.066 -3.887 -6.816 1 98.31 103 GLU A O 1
ATOM 792 N N . ILE A 1 104 ? -4.559 -5.98 -7.348 1 98.69 104 ILE A N 1
ATOM 793 C CA . ILE A 1 104 ? -3.174 -6.426 -7.23 1 98.69 104 ILE A CA 1
ATOM 794 C C . ILE A 1 104 ? -2.332 -5.793 -8.336 1 98.69 104 ILE A C 1
ATOM 796 O O . ILE A 1 104 ? -1.275 -5.219 -8.062 1 98.69 104 ILE A O 1
ATOM 800 N N . VAL A 1 105 ? -2.836 -5.832 -9.555 1 98.06 105 VAL A N 1
ATOM 801 C CA . VAL A 1 105 ? -2.121 -5.285 -10.703 1 98.06 105 VAL A CA 1
ATOM 802 C C . VAL A 1 105 ? -1.953 -3.775 -10.531 1 98.06 105 VAL A C 1
ATOM 804 O O . VAL A 1 105 ? -0.872 -3.234 -10.781 1 98.06 105 VAL A O 1
ATOM 807 N N . GLU A 1 106 ? -2.959 -3.146 -10.086 1 98.12 106 GLU A N 1
ATOM 808 C CA . GLU A 1 106 ? -2.9 -1.699 -9.906 1 98.12 106 GLU A CA 1
ATOM 809 C C . GLU A 1 106 ? -1.975 -1.321 -8.75 1 98.12 106 GLU A C 1
ATOM 811 O O . GLU A 1 106 ? -1.302 -0.29 -8.805 1 98.12 106 GLU A O 1
ATOM 816 N N . THR A 1 107 ? -1.979 -2.088 -7.688 1 98.69 107 THR A N 1
ATOM 817 C CA . THR A 1 107 ? -1.048 -1.863 -6.586 1 98.69 107 THR A CA 1
ATOM 818 C C . THR A 1 107 ? 0.394 -1.886 -7.086 1 98.69 107 THR A C 1
ATOM 820 O O . THR A 1 107 ? 1.164 -0.962 -6.816 1 98.69 107 THR A O 1
ATOM 823 N N . ILE A 1 108 ? 0.708 -2.889 -7.859 1 98.75 108 ILE A N 1
ATOM 824 C CA . ILE A 1 108 ? 2.062 -3.039 -8.383 1 98.75 108 ILE A CA 1
ATOM 825 C C . ILE A 1 108 ? 2.357 -1.921 -9.375 1 98.75 108 ILE A C 1
ATOM 827 O O . ILE A 1 108 ? 3.436 -1.322 -9.344 1 98.75 108 ILE A O 1
ATOM 831 N N . GLY A 1 109 ? 1.431 -1.671 -10.242 1 97.88 109 GLY A N 1
ATOM 832 C CA . GLY A 1 109 ? 1.591 -0.604 -11.219 1 97.88 109 GLY A CA 1
ATOM 833 C C . GLY A 1 109 ? 1.879 0.744 -10.586 1 97.88 109 GLY A C 1
ATOM 834 O O . GLY A 1 109 ? 2.754 1.479 -11.055 1 97.88 109 GLY A O 1
ATOM 835 N N . GLN A 1 110 ? 1.177 1.036 -9.578 1 97.75 110 GLN A N 1
ATOM 836 C CA . GLN A 1 110 ? 1.336 2.314 -8.891 1 97.75 110 GLN A CA 1
ATOM 837 C C . GLN A 1 110 ? 2.738 2.453 -8.305 1 97.75 110 GLN A C 1
ATOM 839 O O . GLN A 1 110 ? 3.279 3.559 -8.234 1 97.75 110 GLN A O 1
ATOM 844 N N . MET A 1 111 ? 3.344 1.386 -7.973 1 97.88 111 MET A N 1
ATOM 845 C CA . MET A 1 111 ? 4.656 1.452 -7.34 1 97.88 111 MET A CA 1
ATOM 846 C C . MET A 1 111 ? 5.734 1.82 -8.352 1 97.88 111 MET A C 1
ATOM 848 O O . MET A 1 111 ? 6.863 2.141 -7.98 1 97.88 111 MET A O 1
ATOM 852 N N . SER A 1 112 ? 5.41 1.825 -9.656 1 97.12 112 SER A N 1
ATOM 853 C CA . SER A 1 112 ? 6.387 2.219 -10.672 1 97.12 112 SER A CA 1
ATOM 854 C C . SER A 1 112 ? 6.902 3.631 -10.422 1 97.12 112 SER A C 1
ATOM 856 O O . SER A 1 112 ? 8.062 3.934 -10.703 1 97.12 112 SER A O 1
ATOM 858 N N . VAL A 1 113 ? 6.125 4.496 -9.883 1 95.25 113 VAL A N 1
ATOM 859 C CA . VAL A 1 113 ? 6.465 5.883 -9.594 1 95.25 113 VAL A CA 1
ATOM 860 C C . VAL A 1 113 ? 7.574 5.938 -8.547 1 95.25 113 VAL A C 1
ATOM 862 O O . VAL A 1 113 ? 8.422 6.832 -8.578 1 95.25 113 VAL A O 1
ATOM 865 N N . PHE A 1 114 ? 7.605 4.977 -7.711 1 95.75 114 PHE A N 1
ATOM 866 C CA . PHE A 1 114 ? 8.508 5.012 -6.566 1 95.75 114 PHE A CA 1
ATOM 867 C C . PHE A 1 114 ? 9.672 4.047 -6.77 1 95.75 114 PHE A C 1
ATOM 869 O O . PHE A 1 114 ? 10.797 4.332 -6.355 1 95.75 114 PHE A O 1
ATOM 876 N N . ALA A 1 115 ? 9.438 2.895 -7.387 1 96.19 115 ALA A N 1
ATOM 877 C CA . ALA A 1 115 ? 10.414 1.815 -7.445 1 96.19 115 ALA A CA 1
ATOM 878 C C . ALA A 1 115 ? 11.023 1.699 -8.844 1 96.19 115 ALA A C 1
ATOM 880 O O . ALA A 1 115 ? 12.031 1.02 -9.031 1 96.19 115 ALA A O 1
ATOM 881 N N . GLY A 1 116 ? 10.367 2.361 -9.867 1 95.81 116 GLY A N 1
ATOM 882 C CA . GLY A 1 116 ? 10.82 2.275 -11.25 1 95.81 116 GLY A CA 1
ATOM 883 C C . GLY A 1 116 ? 10.156 1.152 -12.023 1 95.81 116 GLY A C 1
ATOM 884 O O . GLY A 1 116 ? 9.594 0.229 -11.43 1 95.81 116 GLY A O 1
ATOM 885 N N . ILE A 1 117 ? 10.312 1.155 -13.305 1 97 117 ILE A N 1
ATOM 886 C CA . ILE A 1 117 ? 9.641 0.261 -14.242 1 97 117 ILE A CA 1
ATOM 887 C C . ILE A 1 117 ? 10.203 -1.153 -14.094 1 97 117 ILE A C 1
ATOM 889 O O . ILE A 1 117 ? 9.445 -2.123 -14.031 1 97 117 ILE A O 1
ATOM 893 N N . PRO A 1 118 ? 11.477 -1.362 -13.922 1 97.31 118 PRO A N 1
ATOM 894 C CA . PRO A 1 118 ? 12 -2.727 -13.805 1 97.31 118 PRO A CA 1
ATOM 895 C C . PRO A 1 118 ? 11.43 -3.469 -12.594 1 97.31 118 PRO A C 1
ATOM 897 O O . PRO A 1 118 ? 11.062 -4.641 -12.703 1 97.31 118 PRO A O 1
ATOM 900 N N . ALA A 1 119 ? 11.383 -2.803 -11.453 1 97.19 119 ALA A N 1
ATOM 901 C CA . ALA A 1 119 ? 10.836 -3.424 -10.25 1 97.19 119 ALA A CA 1
ATOM 902 C C . ALA A 1 119 ? 9.359 -3.76 -10.43 1 97.19 119 ALA A C 1
ATOM 904 O O . ALA A 1 119 ? 8.914 -4.852 -10.062 1 97.19 119 ALA A O 1
ATOM 905 N N . MET A 1 120 ? 8.711 -2.83 -10.992 1 97.81 120 MET A N 1
ATOM 906 C CA . MET A 1 120 ? 7.289 -3.018 -11.266 1 97.81 120 MET A CA 1
ATOM 907 C C . MET A 1 120 ? 7.066 -4.199 -12.211 1 97.81 120 MET A C 1
ATOM 909 O O . MET A 1 120 ? 6.211 -5.047 -11.953 1 97.81 120 MET A O 1
ATOM 913 N N . THR A 1 121 ? 7.84 -4.238 -13.258 1 97.88 121 THR A N 1
ATOM 914 C CA . THR A 1 121 ? 7.703 -5.305 -14.242 1 97.88 121 THR A CA 1
ATOM 915 C C . THR A 1 121 ? 7.988 -6.664 -13.617 1 97.88 121 THR A C 1
ATOM 917 O O . THR A 1 121 ? 7.258 -7.629 -13.852 1 97.88 121 THR A O 1
ATOM 920 N N . ARG A 1 122 ? 8.938 -6.68 -12.812 1 97.62 122 ARG A N 1
ATOM 921 C CA . ARG A 1 122 ? 9.281 -7.93 -12.141 1 97.62 122 ARG A CA 1
ATOM 922 C C . ARG A 1 122 ? 8.156 -8.375 -11.219 1 97.62 122 ARG A C 1
ATOM 924 O O . ARG A 1 122 ? 7.762 -9.547 -11.227 1 97.62 122 ARG A O 1
ATOM 931 N N . ALA A 1 123 ? 7.723 -7.465 -10.422 1 98.38 123 ALA A N 1
ATOM 932 C CA . ALA A 1 123 ? 6.629 -7.773 -9.508 1 98.38 123 ALA A CA 1
ATOM 933 C C . ALA A 1 123 ? 5.391 -8.234 -10.273 1 98.38 123 ALA A C 1
ATOM 935 O O . ALA A 1 123 ? 4.707 -9.172 -9.852 1 98.38 123 ALA A O 1
ATOM 936 N N . LEU A 1 124 ? 5.125 -7.617 -11.375 1 98 124 LEU A N 1
ATOM 937 C CA . LEU A 1 124 ? 3.957 -7.977 -12.172 1 98 124 LEU A CA 1
ATOM 938 C C . LEU A 1 124 ? 4.102 -9.383 -12.742 1 98 124 LEU A C 1
ATOM 940 O O . LEU A 1 124 ? 3.135 -10.148 -12.766 1 98 124 LEU A O 1
ATOM 944 N N . ASN A 1 125 ? 5.277 -9.695 -13.203 1 96.94 125 ASN A N 1
ATOM 945 C CA . ASN A 1 125 ? 5.508 -11.031 -13.727 1 96.94 125 ASN A CA 1
ATOM 946 C C . ASN A 1 125 ? 5.285 -12.102 -12.656 1 96.94 125 ASN A C 1
ATOM 948 O O . ASN A 1 125 ? 4.645 -13.117 -12.914 1 96.94 125 ASN A O 1
ATOM 952 N N . LEU A 1 126 ? 5.766 -11.859 -11.508 1 96.31 126 LEU A N 1
ATOM 953 C CA . LEU A 1 126 ? 5.598 -12.797 -10.406 1 96.31 126 LEU A CA 1
ATOM 954 C C . LEU A 1 126 ? 4.129 -12.93 -10.023 1 96.31 126 LEU A C 1
ATOM 956 O O . LEU A 1 126 ? 3.654 -14.039 -9.75 1 96.31 126 LEU A O 1
ATOM 960 N N . ALA A 1 127 ? 3.451 -11.805 -10 1 97.69 127 ALA A N 1
ATOM 961 C CA . ALA A 1 127 ? 2.025 -11.828 -9.695 1 97.69 127 ALA A C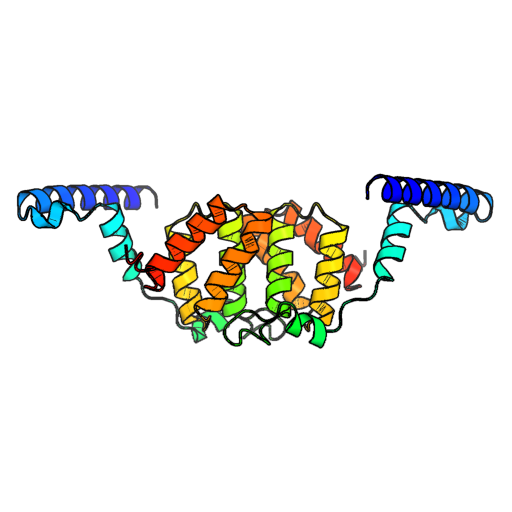A 1
ATOM 962 C C . ALA A 1 127 ? 1.251 -12.617 -10.742 1 97.69 127 ALA A C 1
ATOM 964 O O . ALA A 1 127 ? 0.333 -13.375 -10.414 1 97.69 127 ALA A O 1
ATOM 965 N N . GLN A 1 128 ? 1.619 -12.445 -11.977 1 96.06 128 GLN A N 1
ATOM 966 C CA . GLN A 1 128 ? 0.942 -13.133 -13.07 1 96.06 128 GLN A CA 1
ATOM 967 C C . GLN A 1 128 ? 1.132 -14.648 -12.969 1 96.06 128 GLN A C 1
ATOM 969 O O . GLN A 1 128 ? 0.225 -15.414 -13.305 1 96.06 128 GLN A O 1
ATOM 974 N N . GLU A 1 129 ? 2.293 -15.047 -12.547 1 92.88 129 GLU A N 1
ATOM 975 C CA . GLU A 1 129 ? 2.543 -16.469 -12.328 1 92.88 129 GLU A CA 1
ATOM 976 C C . GLU A 1 129 ? 1.523 -17.062 -11.359 1 92.88 129 GLU A C 1
ATOM 978 O O . GLU A 1 129 ? 1.118 -18.219 -11.508 1 92.88 129 GLU A O 1
ATOM 983 N N . VAL A 1 130 ? 1.132 -16.297 -10.414 1 94.75 130 VAL A N 1
ATOM 984 C CA . VAL A 1 130 ? 0.236 -16.766 -9.367 1 94.75 130 VAL A CA 1
ATOM 985 C C . VAL A 1 130 ? -1.212 -16.688 -9.844 1 94.75 130 VAL A C 1
ATOM 987 O O . VAL A 1 130 ? -2.004 -17.609 -9.602 1 94.75 130 VAL A O 1
ATOM 990 N N . MET A 1 131 ? -1.568 -15.641 -10.477 1 95 131 MET A N 1
ATOM 991 C CA . MET A 1 131 ? -2.957 -15.359 -10.828 1 95 131 MET A CA 1
ATOM 992 C C . MET A 1 131 ? -3.346 -16.094 -12.109 1 95 131 MET A C 1
ATOM 994 O O . MET A 1 131 ? -4.527 -16.156 -12.461 1 95 131 MET A O 1
ATOM 998 N N . GLY A 1 132 ? -2.453 -16.812 -12.703 1 84.5 132 GLY A N 1
ATOM 999 C CA . GLY A 1 132 ? -2.723 -17.578 -13.914 1 84.5 132 GLY A CA 1
ATOM 1000 C C . GLY A 1 132 ? -2.973 -16.7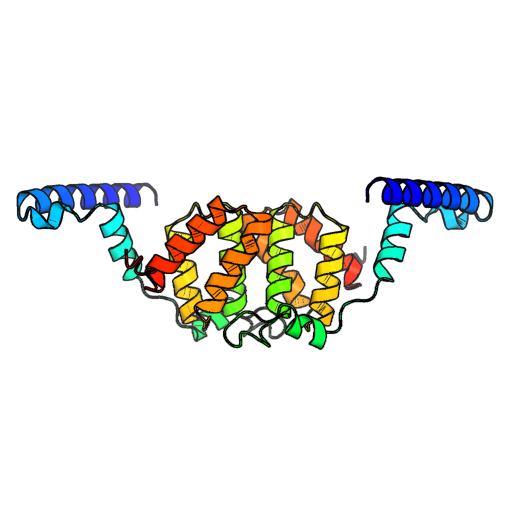03 -15.125 1 84.5 132 GLY A C 1
ATOM 1001 O O . GLY A 1 132 ? -3.564 -17.156 -16.109 1 84.5 132 GLY A O 1
ATOM 1002 N N . ASP A 1 133 ? -2.963 -15.398 -14.992 1 63.5 133 ASP A N 1
ATOM 1003 C CA . ASP A 1 133 ? -3.215 -14.508 -16.125 1 63.5 133 ASP A CA 1
ATOM 1004 C C . ASP A 1 133 ? -1.983 -14.406 -17.016 1 63.5 133 ASP A C 1
ATOM 1006 O O . ASP A 1 133 ? -1.194 -13.469 -16.891 1 63.5 133 ASP A O 1
ATOM 1010 N N . ASN A 1 134 ? -1.44 -15.531 -17.297 1 52.03 134 ASN A N 1
ATOM 1011 C CA . ASN A 1 134 ? -0.348 -15.469 -18.266 1 52.03 134 ASN A CA 1
ATOM 1012 C C . ASN A 1 134 ? -0.76 -14.719 -19.531 1 52.03 134 ASN A C 1
ATOM 1014 O O . ASN A 1 134 ? -1.855 -14.938 -20.047 1 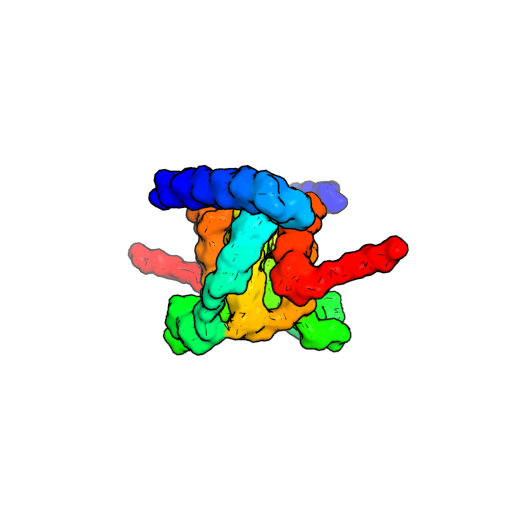52.03 134 ASN A O 1
ATOM 1018 N N . GLY A 1 135 ? -0.74 -13.445 -19.562 1 44.12 135 GLY A N 1
ATOM 1019 C CA . GLY A 1 135 ? -0.859 -12.836 -20.891 1 44.12 135 GLY A CA 1
ATOM 1020 C C . GLY A 1 135 ? -0.49 -13.789 -22.016 1 44.12 135 GLY A C 1
ATOM 1021 O O . GLY A 1 135 ? 0.629 -14.297 -22.062 1 44.12 135 GLY A O 1
ATOM 1022 N N . ASP A 1 136 ? -1.317 -14.672 -22.391 1 36.97 136 ASP A N 1
ATOM 1023 C CA . ASP A 1 136 ? -1.094 -15.227 -23.719 1 36.97 136 ASP A CA 1
ATOM 1024 C C . ASP A 1 136 ? -0.53 -14.164 -24.672 1 36.97 136 ASP A C 1
ATOM 1026 O O . ASP A 1 136 ? -1.176 -13.148 -24.922 1 36.97 136 ASP A O 1
ATOM 1030 N N . ASP A 1 137 ? 0.68 -13.781 -24.516 1 35.12 137 ASP A N 1
ATOM 1031 C CA . ASP A 1 137 ? 1.265 -13.32 -25.781 1 35.12 137 ASP A CA 1
ATOM 1032 C C . ASP A 1 137 ? 0.75 -14.148 -26.953 1 35.12 137 ASP A C 1
ATOM 1034 O O . ASP A 1 137 ? 1.178 -15.281 -27.156 1 35.12 137 ASP A O 1
ATOM 1038 N N . ASP A 1 138 ? -0.46 -14.328 -27.094 1 32.34 138 ASP A N 1
ATOM 1039 C CA . ASP A 1 138 ? -0.78 -14.672 -28.469 1 32.34 138 ASP A CA 1
ATOM 1040 C C . ASP A 1 138 ? 0.14 -13.938 -29.453 1 32.34 138 ASP A C 1
ATOM 1042 O O . ASP A 1 138 ? 0.031 -12.719 -29.625 1 32.34 138 ASP A O 1
ATOM 1046 N N . GLN A 1 139 ? 1.5 -14.078 -29.422 1 23.47 139 GLN A N 1
ATOM 1047 C CA . GLN A 1 139 ? 2.086 -14.141 -30.75 1 23.47 139 GLN A CA 1
ATOM 1048 C C . GLN A 1 139 ? 1.566 -15.352 -31.531 1 23.47 139 GLN A C 1
ATOM 1050 O O . GLN A 1 139 ? 1.339 -16.406 -30.953 1 23.47 139 GLN A O 1
ATOM 1055 N N . MET B 1 1 ? 9.188 26.016 -12.359 1 46.41 1 MET B N 1
ATOM 1056 C CA . MET B 1 1 ? 8.734 25.719 -11 1 46.41 1 MET B CA 1
ATOM 1057 C C . MET B 1 1 ? 9.766 26.156 -9.969 1 46.41 1 MET B C 1
ATOM 1059 O O . MET B 1 1 ? 9.414 26.562 -8.859 1 46.41 1 MET B O 1
ATOM 1063 N N . THR B 1 2 ? 10.992 26.125 -10.492 1 61.47 2 THR B N 1
ATOM 1064 C CA . THR B 1 2 ? 12.148 26.406 -9.656 1 61.47 2 THR B CA 1
ATOM 1065 C C . THR B 1 2 ? 12.219 27.891 -9.305 1 61.47 2 THR B C 1
ATOM 1067 O O . THR B 1 2 ? 12.445 28.266 -8.148 1 61.47 2 THR B O 1
ATOM 1070 N N . ASP B 1 3 ? 11.867 28.547 -10.297 1 63.16 3 ASP B N 1
ATOM 1071 C CA . ASP B 1 3 ? 12.062 29.984 -10.125 1 63.16 3 ASP B CA 1
ATOM 1072 C C . ASP B 1 3 ? 10.992 30.578 -9.203 1 63.16 3 ASP B C 1
ATOM 1074 O O . ASP B 1 3 ? 11.289 31.438 -8.375 1 63.16 3 ASP B O 1
ATOM 1078 N N . MET B 1 4 ? 9.836 30.094 -9.273 1 61.84 4 MET B N 1
ATOM 1079 C CA . MET B 1 4 ? 8.75 30.594 -8.438 1 61.84 4 MET B CA 1
ATOM 1080 C C . MET B 1 4 ? 8.945 30.172 -6.98 1 61.84 4 MET B C 1
ATOM 1082 O O . MET B 1 4 ? 8.695 30.953 -6.066 1 61.84 4 MET B O 1
ATOM 1086 N N . SER B 1 5 ? 9.492 28.922 -6.848 1 66.81 5 SER B N 1
ATOM 1087 C CA . SER B 1 5 ? 9.797 28.438 -5.508 1 66.81 5 SER B CA 1
ATOM 1088 C C . SER B 1 5 ? 10.875 29.281 -4.84 1 66.81 5 SER B C 1
ATOM 1090 O O . SER B 1 5 ? 10.789 29.578 -3.646 1 66.81 5 SER B O 1
ATOM 1092 N N . LYS B 1 6 ? 11.758 29.609 -5.637 1 72.31 6 LYS B N 1
ATOM 1093 C CA . LYS B 1 6 ? 12.836 30.453 -5.133 1 72.31 6 LYS B CA 1
ATOM 1094 C C . LYS B 1 6 ? 12.336 31.844 -4.809 1 72.31 6 LYS B C 1
ATOM 1096 O O . LYS B 1 6 ? 12.742 32.438 -3.807 1 72.31 6 LYS B O 1
ATOM 1101 N N . LEU B 1 7 ? 11.492 32.281 -5.746 1 64.75 7 LEU B N 1
ATOM 1102 C CA . LEU B 1 7 ? 10.922 33.625 -5.527 1 64.75 7 LEU B CA 1
ATOM 1103 C C . LEU B 1 7 ? 10.039 33.625 -4.289 1 64.75 7 LEU B C 1
ATOM 1105 O O . LEU B 1 7 ? 10.07 34.594 -3.508 1 64.75 7 LEU B O 1
ATOM 1109 N N . PHE B 1 8 ? 9.352 32.656 -4.141 1 67.81 8 PHE B N 1
ATOM 1110 C CA . PHE B 1 8 ? 8.5 32.531 -2.965 1 67.81 8 PHE B CA 1
ATOM 1111 C C . PHE B 1 8 ? 9.336 32.406 -1.698 1 67.81 8 PHE B C 1
ATOM 1113 O O . PHE B 1 8 ? 9.023 33 -0.676 1 67.81 8 PHE B O 1
ATOM 1120 N N . GLU B 1 9 ? 10.391 31.656 -1.849 1 72.38 9 GLU B N 1
ATOM 1121 C CA . GLU B 1 9 ? 11.305 31.531 -0.718 1 72.38 9 GLU B CA 1
ATOM 1122 C C . GLU B 1 9 ? 11.891 32.875 -0.325 1 72.38 9 GLU B C 1
ATOM 1124 O O . GLU B 1 9 ? 12.008 33.188 0.862 1 72.38 9 GLU B O 1
ATOM 1129 N N . GLN B 1 10 ? 12.242 33.531 -1.286 1 71.06 10 GLN B N 1
ATOM 1130 C CA . GLN B 1 10 ? 12.836 34.844 -1.06 1 71.06 10 GLN B CA 1
ATOM 1131 C C . GLN B 1 10 ? 11.828 35.812 -0.429 1 71.06 10 GLN B C 1
ATOM 1133 O O . GLN B 1 10 ? 12.18 36.594 0.456 1 71.06 10 GLN B O 1
ATOM 1138 N N . LEU B 1 11 ? 10.664 35.75 -0.896 1 70.62 11 LEU B N 1
ATOM 1139 C CA . LEU B 1 11 ? 9.617 36.625 -0.382 1 70.62 11 LEU B CA 1
ATOM 1140 C C . LEU B 1 11 ? 9.305 36.312 1.076 1 70.62 11 LEU B C 1
ATOM 1142 O O . LEU B 1 11 ? 9.164 37.219 1.898 1 70.62 11 LEU B O 1
ATOM 1146 N N . ILE B 1 12 ? 9.273 35.062 1.387 1 69.56 12 ILE B N 1
ATOM 1147 C CA . ILE B 1 12 ? 9.016 34.625 2.756 1 69.56 12 ILE B CA 1
ATOM 1148 C C . ILE B 1 12 ? 10.148 35.094 3.668 1 69.56 12 ILE B C 1
ATOM 1150 O O . ILE B 1 12 ? 9.898 35.594 4.766 1 69.56 12 ILE B O 1
ATOM 1154 N N . GLU B 1 13 ? 11.344 34.844 3.141 1 72.12 13 GLU B N 1
ATOM 1155 C CA . GLU B 1 13 ? 12.5 35.312 3.914 1 72.12 13 GLU B CA 1
ATOM 1156 C C . GLU B 1 13 ? 12.43 36.781 4.195 1 72.12 13 GLU B C 1
ATOM 1158 O O . GLU B 1 13 ? 12.742 37.25 5.301 1 72.12 13 GLU B O 1
ATOM 1163 N N . GLN B 1 14 ? 12.109 37.438 3.227 1 70.62 14 GLN B N 1
ATOM 1164 C CA . GLN B 1 14 ? 12.016 38.875 3.357 1 70.62 14 GLN B CA 1
ATOM 1165 C C . GLN B 1 14 ? 10.883 39.281 4.305 1 70.62 14 GLN B C 1
ATOM 1167 O O . GLN B 1 14 ? 11.039 40.188 5.125 1 70.62 14 GLN B O 1
ATOM 1172 N N . SER B 1 15 ? 9.789 38.656 4.152 1 70.69 15 SER B N 1
ATOM 1173 C CA . SER B 1 15 ? 8.664 38.938 5.035 1 70.69 15 SER B CA 1
ATOM 1174 C C . SER B 1 15 ? 8.992 38.594 6.48 1 70.69 15 SER B C 1
ATOM 1176 O O . SER B 1 15 ? 8.617 39.312 7.402 1 70.69 15 SER B O 1
ATOM 1178 N N . GLN B 1 16 ? 9.695 37.5 6.582 1 68.62 16 GLN B N 1
ATOM 1179 C CA . GLN B 1 16 ? 10.125 37.094 7.918 1 68.62 16 GLN B CA 1
ATOM 1180 C C . GLN B 1 16 ? 11.07 38.125 8.523 1 68.62 16 GLN B C 1
ATOM 1182 O O . GLN B 1 16 ? 10.992 38.438 9.719 1 68.62 16 GLN B O 1
ATOM 1187 N N . ALA B 1 17 ? 11.977 38.531 7.719 1 69.75 17 ALA B N 1
ATOM 1188 C CA . ALA B 1 17 ? 12.914 39.531 8.164 1 69.75 17 ALA B CA 1
ATOM 1189 C C . ALA B 1 17 ? 12.18 40.812 8.578 1 69.75 17 ALA B C 1
ATOM 1191 O O . ALA B 1 17 ? 12.516 41.438 9.594 1 69.75 17 ALA B O 1
ATOM 1192 N N . MET B 1 18 ? 11.25 41.062 7.816 1 64.81 18 MET B N 1
ATOM 1193 C CA . MET B 1 18 ? 10.461 42.25 8.102 1 64.81 18 MET B CA 1
ATOM 1194 C C . MET B 1 18 ? 9.625 42.062 9.367 1 64.81 18 MET B C 1
ATOM 1196 O O . MET B 1 18 ? 9.531 42.969 10.195 1 64.81 18 MET B O 1
ATOM 1200 N N . ALA B 1 19 ? 8.969 40.938 9.469 1 67 19 ALA B N 1
ATOM 1201 C CA . ALA B 1 19 ? 8.156 40.625 10.641 1 67 19 ALA B CA 1
ATOM 1202 C C . ALA B 1 19 ? 9 40.656 11.914 1 67 19 ALA B C 1
ATOM 1204 O O . ALA B 1 19 ? 8.555 41.156 12.945 1 67 19 ALA B O 1
ATOM 1205 N N . LYS B 1 20 ? 10.164 40 11.844 1 67.44 20 LYS B N 1
ATOM 1206 C CA . LYS B 1 20 ? 11.102 40.031 12.961 1 67.44 20 LYS B CA 1
ATOM 1207 C C . LYS B 1 20 ? 11.414 41.469 13.367 1 67.44 20 LYS B C 1
ATOM 1209 O O . LYS B 1 20 ? 11.578 41.75 14.547 1 67.44 20 LYS B O 1
ATOM 1214 N N . ALA B 1 21 ? 11.523 42.188 12.438 1 66.44 21 ALA B N 1
ATOM 1215 C CA . ALA B 1 21 ? 11.867 43.594 12.703 1 66.44 21 ALA B CA 1
ATOM 1216 C C . ALA B 1 21 ? 10.703 44.312 13.344 1 66.44 21 ALA B C 1
ATOM 1218 O O . ALA B 1 21 ? 10.898 45.156 14.227 1 66.44 21 ALA B O 1
ATOM 1219 N N . VAL B 1 22 ? 9.539 44 12.953 1 63.97 22 VAL B N 1
ATOM 1220 C CA . VAL B 1 22 ? 8.391 44.75 13.422 1 63.97 22 VAL B CA 1
ATOM 1221 C C . VAL B 1 22 ? 7.855 44.156 14.719 1 63.97 22 VAL B C 1
ATOM 1223 O O . VAL B 1 22 ? 7.496 44.875 15.648 1 63.97 22 VAL B O 1
ATOM 1226 N N . ASN B 1 23 ? 7.496 42.875 14.797 1 59.19 23 ASN B N 1
ATOM 1227 C CA . ASN B 1 23 ? 7.07 42.219 16.031 1 59.19 23 ASN B CA 1
ATOM 1228 C C . ASN B 1 23 ? 7.961 41.031 16.375 1 59.19 23 ASN B C 1
ATOM 1230 O O . ASN B 1 23 ? 7.938 40 15.688 1 59.19 23 ASN B O 1
ATOM 1234 N N . PRO B 1 24 ? 8.852 41.188 17.297 1 56.16 24 PRO B N 1
ATOM 1235 C CA . PRO B 1 24 ? 9.797 40.156 17.703 1 56.16 24 PRO B CA 1
ATOM 1236 C C . PRO B 1 24 ? 9.117 38.812 18 1 56.16 24 PRO B C 1
ATOM 1238 O O . PRO B 1 24 ? 9.773 37.781 17.984 1 56.16 24 PRO B O 1
ATOM 1241 N N . GLY B 1 25 ? 7.961 38.812 18.484 1 53.03 25 GLY B N 1
ATOM 1242 C CA . GLY B 1 25 ? 7.277 37.562 18.797 1 53.03 25 GLY B CA 1
ATOM 1243 C C . GLY B 1 25 ? 7.094 36.656 17.578 1 53.03 25 GLY B C 1
ATOM 1244 O O . GLY B 1 25 ? 6.738 35.5 17.719 1 53.03 25 GLY B O 1
ATOM 1245 N N . PHE B 1 26 ? 7.039 37.25 16.484 1 53.94 26 PHE B N 1
ATOM 1246 C CA . PHE B 1 26 ? 6.914 36.5 15.227 1 53.94 26 PHE B CA 1
ATOM 1247 C C . PHE B 1 26 ? 8.227 35.844 14.859 1 53.94 26 PHE B C 1
ATOM 1249 O O . PHE B 1 26 ? 8.383 35.312 13.75 1 53.94 26 PHE B O 1
ATOM 1256 N N . GLU B 1 27 ? 9.188 36.031 15.695 1 52.69 27 GLU B N 1
ATOM 1257 C CA . GLU B 1 27 ? 10.5 35.406 15.531 1 52.69 27 GLU B CA 1
ATOM 1258 C C . GLU B 1 27 ? 10.383 33.906 15.242 1 52.69 27 GLU B C 1
ATOM 1260 O O . GLU B 1 27 ? 11.266 33.312 14.625 1 52.69 27 GLU B O 1
ATOM 1265 N N . ASN B 1 28 ? 9.422 33.281 15.898 1 51.62 28 ASN B N 1
ATOM 1266 C CA . ASN B 1 28 ? 9.406 31.828 15.828 1 51.62 28 ASN B CA 1
ATOM 1267 C C . ASN B 1 28 ? 8.805 31.328 14.516 1 51.62 28 ASN B C 1
ATOM 1269 O O . ASN B 1 28 ? 8.594 30.141 14.336 1 51.62 28 ASN B O 1
ATOM 1273 N N . PHE B 1 29 ? 8.422 32.281 13.719 1 56.53 29 PHE B N 1
ATOM 1274 C CA . PHE B 1 29 ? 7.863 31.797 12.461 1 56.53 29 PHE B CA 1
ATOM 1275 C C . PHE B 1 29 ? 8.969 31.422 11.484 1 56.53 29 PHE B C 1
ATOM 1277 O O . PHE B 1 29 ? 9.633 32.312 10.93 1 56.53 29 PHE B O 1
ATOM 1284 N N . SER B 1 30 ? 9.57 30.266 11.648 1 63.62 30 SER B N 1
ATOM 1285 C CA . SER B 1 30 ? 10.562 29.719 10.719 1 63.62 30 SER B CA 1
ATOM 1286 C C . SER B 1 30 ? 9.969 29.547 9.328 1 63.62 30 SER B C 1
ATOM 1288 O O . SER B 1 30 ? 8.758 29.344 9.18 1 63.62 30 SER B O 1
ATOM 1290 N N . PRO B 1 31 ? 10.719 30.062 8.359 1 68.75 31 PRO B N 1
ATOM 1291 C CA . PRO B 1 31 ? 10.281 29.844 6.98 1 68.75 31 PRO B CA 1
ATOM 1292 C C . PRO B 1 31 ? 9.641 28.469 6.77 1 68.75 31 PRO B C 1
ATOM 1294 O O . PRO B 1 31 ? 8.648 28.359 6.043 1 68.75 31 PRO B O 1
ATOM 1297 N N . SER B 1 32 ? 10.156 27.547 7.406 1 72.69 32 SER B N 1
ATOM 1298 C CA . SER B 1 32 ? 9.609 26.203 7.301 1 72.69 32 SER B CA 1
ATOM 1299 C C . SER B 1 32 ? 8.195 26.125 7.871 1 72.69 32 SER B C 1
ATOM 1301 O O . SER B 1 32 ? 7.312 25.516 7.281 1 72.69 32 SER B O 1
ATOM 1303 N N . GLU B 1 33 ? 8.016 26.812 8.891 1 75.75 33 GLU B N 1
ATOM 1304 C CA . GLU B 1 33 ? 6.703 26.828 9.523 1 75.75 33 GLU B CA 1
ATOM 1305 C C . GLU B 1 33 ? 5.699 27.625 8.695 1 75.75 33 GLU B C 1
ATOM 1307 O O . GLU B 1 33 ? 4.531 27.25 8.586 1 75.75 33 GLU B O 1
ATOM 1312 N N . ALA B 1 34 ? 6.176 28.688 8.18 1 74.88 34 ALA B N 1
ATOM 1313 C CA . ALA B 1 34 ? 5.332 29.516 7.32 1 74.88 34 ALA B CA 1
ATOM 1314 C C . ALA B 1 34 ? 4.875 28.719 6.094 1 74.88 34 ALA B C 1
ATOM 1316 O O . ALA B 1 34 ? 3.707 28.797 5.703 1 74.88 34 ALA B O 1
ATOM 1317 N N . PHE B 1 35 ? 5.805 28 5.551 1 77.88 35 PHE B N 1
ATOM 1318 C CA . PHE B 1 35 ? 5.473 27.203 4.379 1 77.88 35 PHE B CA 1
ATOM 1319 C C . PHE B 1 35 ? 4.457 26.125 4.734 1 77.88 35 PHE B C 1
ATOM 1321 O O . PHE B 1 35 ? 3.51 25.875 3.982 1 77.88 35 PHE B O 1
ATOM 1328 N N . LYS B 1 36 ? 4.648 25.516 5.809 1 80.06 36 LYS B N 1
ATOM 1329 C CA . LYS B 1 36 ? 3.703 24.5 6.277 1 80.06 36 LYS B CA 1
ATOM 1330 C C . LYS B 1 36 ? 2.307 25.094 6.445 1 80.06 36 LYS B C 1
ATOM 1332 O O . LYS B 1 36 ? 1.309 24.453 6.117 1 80.06 36 LYS B O 1
ATOM 1337 N N . GLY B 1 37 ? 2.328 26.234 6.992 1 79.06 37 GLY B N 1
ATOM 1338 C CA . GLY B 1 37 ? 1.062 26.938 7.145 1 79.06 37 GLY B CA 1
ATOM 1339 C C . GLY B 1 37 ? 0.365 27.203 5.824 1 79.06 37 GLY B C 1
ATOM 1340 O O . GLY B 1 37 ? -0.845 27 5.703 1 79.06 37 GLY B O 1
ATOM 1341 N N . PHE B 1 38 ? 1.117 27.656 4.902 1 82.06 38 PHE B N 1
ATOM 1342 C CA . PHE B 1 38 ? 0.58 27.938 3.576 1 82.06 38 PHE B CA 1
ATOM 1343 C C . PHE B 1 38 ? 0.073 26.656 2.916 1 82.06 38 PHE B C 1
ATOM 1345 O O . PHE B 1 38 ? -0.995 26.656 2.301 1 82.06 38 PHE B O 1
ATOM 1352 N N . GLU B 1 39 ? 0.808 25.609 3.02 1 82.75 39 GLU B N 1
ATOM 1353 C CA . GLU B 1 39 ? 0.411 24.312 2.484 1 82.75 39 GLU B CA 1
ATOM 1354 C C . GLU B 1 39 ? -0.924 23.859 3.068 1 82.75 39 GLU B C 1
ATOM 1356 O O . GLU B 1 39 ? -1.749 23.281 2.363 1 82.75 39 GLU B O 1
ATOM 1361 N N . ALA B 1 40 ? -1.096 24.062 4.27 1 84.69 40 ALA B N 1
ATOM 1362 C CA . ALA B 1 40 ? -2.287 23.609 4.984 1 84.69 40 ALA B CA 1
ATOM 1363 C C . ALA B 1 40 ? -3.537 24.312 4.465 1 84.69 40 ALA B C 1
ATOM 1365 O O . ALA B 1 40 ? -4.656 23.828 4.66 1 84.69 40 ALA B O 1
ATOM 1366 N N . MET B 1 41 ? -3.316 25.375 3.875 1 85.31 41 MET B N 1
ATOM 1367 C CA . MET B 1 41 ? -4.449 26.156 3.377 1 85.31 41 MET B CA 1
ATOM 1368 C C . MET B 1 41 ? -4.879 25.672 1.998 1 85.31 41 MET B C 1
ATOM 1370 O O . MET B 1 41 ? -5.965 26 1.524 1 85.31 41 MET B O 1
ATOM 1374 N N . TRP B 1 42 ? -4.113 24.891 1.408 1 87.44 42 TRP B N 1
ATOM 1375 C CA . TRP B 1 42 ? -4.484 24.344 0.112 1 87.44 42 TRP B CA 1
ATOM 1376 C C . TRP B 1 42 ? -5.625 23.344 0.255 1 87.44 42 TRP B C 1
ATOM 1378 O O . TRP B 1 42 ? -5.547 22.406 1.06 1 87.44 42 TRP B O 1
ATOM 1388 N N . PRO B 1 43 ? -6.676 23.609 -0.453 1 89.5 43 PRO B N 1
ATOM 1389 C CA . PRO B 1 43 ? -7.781 22.656 -0.339 1 89.5 43 PRO B CA 1
ATOM 1390 C C . PRO B 1 43 ? -7.434 21.266 -0.887 1 89.5 43 PRO B C 1
ATOM 1392 O O . PRO B 1 43 ? -6.562 21.156 -1.752 1 89.5 43 PRO B O 1
ATOM 1395 N N . THR B 1 44 ? -8.102 20.266 -0.292 1 92 44 THR B N 1
ATOM 1396 C CA . THR B 1 44 ? -8.008 18.922 -0.848 1 92 44 THR B CA 1
ATOM 1397 C C . THR B 1 44 ? -9.078 18.688 -1.911 1 92 44 THR B C 1
ATOM 1399 O O . THR B 1 44 ? -10.094 19.391 -1.933 1 92 44 THR B O 1
ATOM 1402 N N . MET B 1 45 ? -8.727 17.828 -2.803 1 94.38 45 MET B N 1
ATOM 1403 C CA . MET B 1 45 ? -9.781 17.375 -3.705 1 94.38 45 MET B CA 1
ATOM 1404 C C . MET B 1 45 ? -10.867 16.641 -2.938 1 94.38 45 MET B C 1
ATOM 1406 O O . MET B 1 45 ? -10.57 15.805 -2.074 1 94.38 45 MET B O 1
ATOM 1410 N N . PRO B 1 46 ? -12.172 16.969 -3.275 1 95.31 46 PRO B N 1
ATOM 1411 C CA . PRO B 1 46 ? -13.25 16.219 -2.627 1 95.31 46 PRO B CA 1
ATOM 1412 C C . PRO B 1 46 ? -13.188 14.727 -2.928 1 95.31 46 PRO B C 1
ATOM 1414 O O . PRO B 1 46 ? -12.719 14.328 -4 1 95.31 46 PRO B O 1
ATOM 1417 N N . LYS B 1 47 ? -13.68 13.938 -1.994 1 95.81 47 LYS B N 1
ATOM 1418 C CA . LYS B 1 47 ? -13.633 12.477 -2.098 1 95.81 47 LYS B CA 1
ATOM 1419 C C . LYS B 1 47 ? -14.234 12 -3.416 1 95.81 47 LYS B C 1
ATOM 1421 O O . LYS B 1 47 ? -13.68 11.133 -4.082 1 95.81 47 LYS B O 1
ATOM 1426 N N . GLU B 1 48 ? -15.344 12.594 -3.832 1 95.25 48 GLU B N 1
ATOM 1427 C CA . GLU B 1 48 ? -16.047 12.188 -5.043 1 95.25 48 GLU B CA 1
ATOM 1428 C C . GLU B 1 48 ? -15.195 12.414 -6.285 1 95.25 48 GLU B C 1
ATOM 1430 O O . GLU B 1 48 ? -15.211 11.602 -7.215 1 95.25 48 GLU B O 1
ATOM 1435 N N . VAL B 1 49 ? -14.531 13.477 -6.297 1 95.38 49 VAL B N 1
ATOM 1436 C CA . VAL B 1 49 ? -13.648 13.812 -7.414 1 95.38 49 VAL B CA 1
ATOM 1437 C C . VAL B 1 49 ? -12.461 12.852 -7.441 1 95.38 49 VAL B C 1
ATOM 1439 O O . VAL B 1 49 ? -12.078 12.359 -8.508 1 95.38 49 VAL B O 1
ATOM 1442 N N . MET B 1 50 ? -11.898 12.508 -6.234 1 95.25 50 MET B N 1
ATOM 1443 C CA . MET B 1 50 ? -10.797 11.555 -6.152 1 95.25 50 MET B CA 1
ATOM 1444 C C . MET B 1 50 ? -11.211 10.188 -6.676 1 95.25 50 MET B C 1
ATOM 1446 O O . MET B 1 50 ? -10.469 9.547 -7.414 1 95.25 50 MET B O 1
ATOM 1450 N N . GLU B 1 51 ? -12.367 9.781 -6.336 1 96.19 51 GLU B N 1
ATOM 1451 C CA . GLU B 1 51 ? -12.867 8.492 -6.793 1 96.19 51 GLU B CA 1
ATOM 1452 C C . GLU B 1 51 ? -13.039 8.469 -8.312 1 96.19 51 GLU B C 1
ATOM 1454 O O . GLU B 1 51 ? -12.758 7.465 -8.961 1 96.19 51 GLU B O 1
ATOM 1459 N N . LEU B 1 52 ? -13.492 9.602 -8.844 1 93.81 52 LEU B N 1
ATOM 1460 C CA . LEU B 1 52 ? -13.68 9.711 -10.281 1 93.81 52 LEU B CA 1
ATOM 1461 C C . LEU B 1 52 ? -12.336 9.695 -11.008 1 93.81 52 LEU B C 1
ATOM 1463 O O . LEU B 1 52 ? -12.188 9.039 -12.039 1 93.81 52 LEU B O 1
ATOM 1467 N N . MET B 1 53 ? -11.359 10.336 -10.461 1 91.5 53 MET B N 1
ATOM 1468 C CA . MET B 1 53 ? -10.094 10.539 -11.164 1 91.5 53 MET B CA 1
ATOM 1469 C C . MET B 1 53 ? -9.188 9.328 -11.016 1 91.5 53 MET B C 1
ATOM 1471 O O . MET B 1 53 ? -8.523 8.922 -11.969 1 91.5 53 MET B O 1
ATOM 1475 N N . PHE B 1 54 ? -9.219 8.797 -9.758 1 89.19 54 PHE B N 1
ATOM 1476 C CA . PHE B 1 54 ? -8.227 7.742 -9.594 1 89.19 54 PHE B CA 1
ATOM 1477 C C . PHE B 1 54 ? -8.758 6.625 -8.711 1 89.19 54 PHE B C 1
ATOM 1479 O O . PHE B 1 54 ? -8 5.742 -8.297 1 89.19 54 PHE B O 1
ATOM 1486 N N . GLY B 1 55 ? -9.961 6.629 -8.406 1 93.69 55 GLY B N 1
ATOM 1487 C CA . GLY B 1 55 ? -10.57 5.559 -7.629 1 93.69 55 GLY B CA 1
ATOM 1488 C C . GLY B 1 55 ? -11.211 4.488 -8.492 1 93.69 55 GLY B C 1
ATOM 1489 O O . GLY B 1 55 ? -10.695 4.156 -9.562 1 93.69 55 GLY B O 1
ATOM 1490 N N . ASN B 1 56 ? -12.172 3.893 -8.023 1 91.5 56 ASN B N 1
ATOM 1491 C CA . ASN B 1 56 ? -12.727 2.74 -8.727 1 91.5 56 ASN B CA 1
ATOM 1492 C C . ASN B 1 56 ? -14.086 3.061 -9.344 1 91.5 56 ASN B C 1
ATOM 1494 O O . ASN B 1 56 ? -14.906 2.164 -9.555 1 91.5 56 ASN B O 1
ATOM 1498 N N . THR B 1 57 ? -14.359 4.301 -9.562 1 90.56 57 THR B N 1
ATOM 1499 C CA . THR B 1 57 ? -15.617 4.699 -10.195 1 90.56 57 THR B CA 1
ATOM 1500 C C . THR B 1 57 ? -15.688 4.188 -11.633 1 90.56 57 THR B C 1
ATOM 1502 O O . THR B 1 57 ? -16.703 3.625 -12.039 1 90.56 57 THR B O 1
ATOM 1505 N N . VAL B 1 58 ? -14.641 4.258 -12.367 1 88.31 58 VAL B N 1
ATOM 1506 C CA . VAL B 1 58 ? -14.602 3.822 -13.758 1 88.31 58 VAL B CA 1
ATOM 1507 C C . VAL B 1 58 ? -14.234 2.342 -13.828 1 88.31 58 VAL B C 1
ATOM 1509 O O . VAL B 1 58 ? -14.898 1.562 -14.516 1 88.31 58 VAL B O 1
ATOM 1512 N N . ASN B 1 59 ? -13.25 1.94 -13.148 1 90.25 59 ASN B N 1
ATOM 1513 C CA . ASN B 1 59 ? -12.867 0.541 -13.008 1 90.25 59 ASN B CA 1
ATOM 1514 C C . ASN B 1 59 ? -13.32 -0.037 -11.672 1 90.25 59 ASN B C 1
ATOM 1516 O O . ASN B 1 59 ? -12.57 -0.019 -10.695 1 90.25 59 ASN B O 1
ATOM 1520 N N . LYS B 1 60 ? -14.43 -0.649 -11.656 1 92.5 60 LYS B N 1
ATOM 1521 C CA . LYS B 1 60 ? -15.117 -1.037 -10.43 1 92.5 60 LYS B CA 1
ATOM 1522 C C . LYS B 1 60 ? -14.367 -2.143 -9.695 1 92.5 60 LYS B C 1
ATOM 1524 O O . LYS B 1 60 ? -14.539 -2.324 -8.492 1 92.5 60 LYS B O 1
ATOM 1529 N N . ASP B 1 61 ? -13.555 -2.809 -10.461 1 95.12 61 ASP B N 1
ATOM 1530 C CA . ASP B 1 61 ? -12.836 -3.92 -9.859 1 95.12 61 ASP B CA 1
ATOM 1531 C C . ASP B 1 61 ? -11.469 -3.467 -9.328 1 95.12 61 ASP B C 1
ATOM 1533 O O . ASP B 1 61 ? -10.75 -4.25 -8.711 1 95.12 61 ASP B O 1
ATOM 1537 N N . GLY B 1 62 ? -11.156 -2.17 -9.492 1 96.88 62 GLY B N 1
ATOM 1538 C CA . GLY B 1 62 ? -9.836 -1.662 -9.148 1 96.88 62 GLY B CA 1
ATOM 1539 C C . GLY B 1 62 ? -9.781 -1.017 -7.777 1 96.88 62 GLY B C 1
ATOM 1540 O O . GLY B 1 62 ? -10.672 -1.229 -6.949 1 96.88 62 GLY B O 1
ATOM 1541 N N . LEU B 1 63 ? -8.789 -0.318 -7.539 1 98 63 LEU B N 1
ATOM 1542 C CA . LEU B 1 63 ? -8.555 0.305 -6.242 1 98 63 LEU B CA 1
ATOM 1543 C C . LEU B 1 63 ? -9.43 1.54 -6.066 1 98 63 LEU B C 1
ATOM 1545 O O . LEU B 1 63 ? -9.617 2.312 -7.008 1 98 63 LEU B O 1
ATOM 1549 N N . ASP B 1 64 ? -9.938 1.708 -4.875 1 97.94 64 ASP B N 1
ATOM 1550 C CA . ASP B 1 64 ? -10.586 2.977 -4.555 1 97.94 64 ASP B CA 1
ATOM 1551 C C . ASP B 1 64 ? -9.555 4.055 -4.23 1 97.94 64 ASP B C 1
ATOM 1553 O O . ASP B 1 64 ? -8.359 3.764 -4.121 1 97.94 64 ASP B O 1
ATOM 1557 N N . ALA B 1 65 ? -9.984 5.227 -4.09 1 97.81 65 ALA B N 1
ATOM 1558 C CA . ALA B 1 65 ? -9.094 6.371 -3.883 1 97.81 65 ALA B CA 1
ATOM 1559 C C . ALA B 1 65 ? -8.367 6.266 -2.543 1 97.81 65 ALA B C 1
ATOM 1561 O O . ALA B 1 65 ? -7.18 6.57 -2.451 1 97.81 65 ALA B O 1
ATOM 1562 N N . LYS B 1 66 ? -9.094 5.887 -1.497 1 98.25 66 LYS B N 1
ATOM 1563 C CA . LYS B 1 66 ? -8.5 5.754 -0.169 1 98.25 66 LYS B CA 1
ATOM 1564 C C . LYS B 1 66 ? -7.309 4.801 -0.191 1 98.25 66 LYS B C 1
ATOM 1566 O O . LYS B 1 66 ? -6.219 5.148 0.269 1 98.25 66 LYS B O 1
ATOM 1571 N N . THR B 1 67 ? -7.531 3.666 -0.8 1 98.62 67 THR B N 1
ATOM 1572 C CA . THR B 1 67 ? -6.477 2.66 -0.854 1 98.62 67 THR B CA 1
ATOM 1573 C C . THR B 1 67 ? -5.309 3.145 -1.71 1 98.62 67 THR B C 1
ATOM 1575 O O . THR B 1 67 ? -4.148 2.943 -1.354 1 98.62 67 THR B O 1
ATOM 1578 N N . ARG B 1 68 ? -5.535 3.803 -2.789 1 98.44 68 ARG B N 1
ATOM 1579 C CA . ARG B 1 68 ? -4.473 4.348 -3.629 1 98.44 68 AR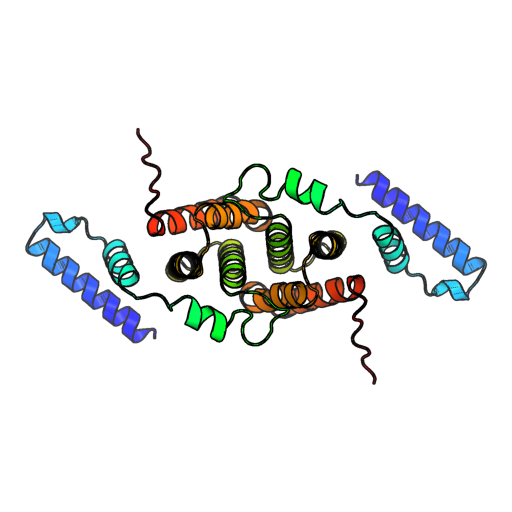G B CA 1
ATOM 1580 C C . ARG B 1 68 ? -3.619 5.344 -2.854 1 98.44 68 ARG B C 1
ATOM 1582 O O . ARG B 1 68 ? -2.396 5.375 -3.006 1 98.44 68 ARG B O 1
ATOM 1589 N N . LEU B 1 69 ? -4.262 6.109 -2.088 1 98.62 69 LEU B N 1
ATOM 1590 C CA . LEU B 1 69 ? -3.539 7.117 -1.321 1 98.62 69 LEU B CA 1
ATOM 1591 C C . LEU B 1 69 ? -2.721 6.473 -0.208 1 98.62 69 LEU B C 1
ATOM 1593 O O . LEU B 1 69 ? -1.605 6.914 0.084 1 98.62 69 LEU B O 1
ATOM 1597 N N . LEU B 1 70 ? -3.291 5.422 0.414 1 98.75 70 LEU B N 1
ATOM 1598 C CA . LEU B 1 70 ? -2.51 4.684 1.399 1 98.75 70 LEU B CA 1
ATOM 1599 C C . LEU B 1 70 ? -1.292 4.035 0.752 1 98.75 70 LEU B C 1
ATOM 1601 O O . LEU B 1 70 ? -0.203 4.035 1.331 1 98.75 70 LEU B O 1
ATOM 1605 N N . LEU B 1 71 ? -1.442 3.566 -0.465 1 98.81 71 LEU B N 1
ATOM 1606 C CA . LEU B 1 71 ? -0.333 2.988 -1.216 1 98.81 71 LEU B CA 1
ATOM 1607 C C . LEU B 1 71 ? 0.695 4.055 -1.576 1 98.81 71 LEU B C 1
ATOM 1609 O O . LEU B 1 71 ? 1.901 3.807 -1.519 1 98.81 71 LEU B O 1
ATOM 1613 N N . THR B 1 72 ? 0.259 5.195 -1.985 1 98.69 72 THR B N 1
ATOM 1614 C CA . THR B 1 72 ? 1.147 6.312 -2.271 1 98.69 72 THR B CA 1
ATOM 1615 C C . THR B 1 72 ? 1.969 6.684 -1.039 1 98.69 72 THR B C 1
ATOM 1617 O O . THR B 1 72 ? 3.182 6.879 -1.131 1 98.69 72 THR B O 1
ATOM 1620 N N . LEU B 1 73 ? 1.254 6.695 0.077 1 98.81 73 LEU B N 1
ATOM 1621 C CA . LEU B 1 73 ? 1.926 6.996 1.336 1 98.81 73 LEU B CA 1
ATOM 1622 C C . LEU B 1 73 ? 2.998 5.953 1.643 1 98.81 73 LEU B C 1
ATOM 1624 O O . LEU B 1 73 ? 4.098 6.301 2.074 1 98.81 73 LEU B O 1
ATOM 1628 N N . ALA B 1 74 ? 2.678 4.707 1.437 1 98.69 74 ALA B N 1
ATOM 1629 C CA . ALA B 1 74 ? 3.645 3.623 1.598 1 98.69 74 ALA B CA 1
ATOM 1630 C C . ALA B 1 74 ? 4.855 3.83 0.695 1 98.69 74 ALA B C 1
ATOM 1632 O O . ALA B 1 74 ? 6 3.695 1.139 1 98.69 74 ALA B O 1
ATOM 1633 N N . GLY B 1 75 ? 4.629 4.18 -0.584 1 98.38 75 GLY B N 1
ATOM 1634 C CA . GLY B 1 75 ? 5.699 4.438 -1.53 1 98.38 75 GLY B CA 1
ATOM 1635 C C . GLY B 1 75 ? 6.605 5.578 -1.107 1 98.38 75 GLY B C 1
ATOM 1636 O O . GLY B 1 75 ? 7.832 5.449 -1.137 1 98.38 75 GLY B O 1
ATOM 1637 N N . LEU B 1 76 ? 5.984 6.684 -0.712 1 98.31 76 LEU B N 1
ATOM 1638 C CA . LEU B 1 76 ? 6.742 7.84 -0.246 1 98.31 76 LEU B CA 1
ATOM 1639 C C . LEU B 1 76 ? 7.602 7.473 0.961 1 98.31 76 LEU B C 1
ATOM 1641 O O . LEU B 1 76 ? 8.742 7.918 1.072 1 98.31 76 LEU B O 1
ATOM 1645 N N . THR B 1 77 ? 6.988 6.66 1.878 1 98.38 77 THR B N 1
ATOM 1646 C CA . THR B 1 77 ? 7.73 6.211 3.053 1 98.38 77 THR B CA 1
ATOM 1647 C C . THR B 1 77 ? 8.914 5.34 2.645 1 98.38 77 THR B C 1
ATOM 1649 O O . THR B 1 77 ? 10.023 5.508 3.158 1 98.38 77 THR B O 1
ATOM 1652 N N . CYS B 1 78 ? 8.695 4.512 1.661 1 97.62 78 CYS B N 1
ATOM 1653 C CA . CYS B 1 78 ? 9.734 3.6 1.203 1 97.62 78 CYS B CA 1
ATOM 1654 C C . CYS B 1 78 ? 10.859 4.359 0.509 1 97.62 78 CYS B C 1
ATOM 1656 O O . CYS B 1 78 ? 11.992 3.873 0.427 1 97.62 78 CYS B O 1
ATOM 1658 N N . GLN B 1 79 ? 10.602 5.535 0.046 1 96 79 GLN B N 1
ATOM 1659 C CA . GLN B 1 79 ? 11.617 6.383 -0.565 1 96 79 GLN B CA 1
ATOM 1660 C C . GLN B 1 79 ? 12.359 7.203 0.489 1 96 79 GLN B C 1
ATOM 1662 O O . GLN B 1 79 ? 13.156 8.078 0.153 1 96 79 GLN B O 1
ATOM 1667 N N . GLY B 1 80 ? 11.977 6.973 1.721 1 95.06 80 GLY B N 1
ATOM 1668 C CA . GLY B 1 80 ? 12.672 7.625 2.818 1 95.06 80 GLY B CA 1
ATOM 1669 C C . GLY B 1 80 ? 11.883 8.773 3.426 1 95.06 80 GLY B C 1
ATOM 1670 O O . GLY B 1 80 ? 12.391 9.5 4.281 1 95.06 80 GLY B O 1
ATOM 1671 N N . ALA B 1 81 ? 10.656 9.023 2.887 1 96.06 81 ALA B N 1
ATOM 1672 C CA . ALA B 1 81 ? 9.805 10.117 3.34 1 96.06 81 ALA B CA 1
ATOM 1673 C C . ALA B 1 81 ? 10.523 11.461 3.219 1 96.06 81 ALA B C 1
ATOM 1675 O O . ALA B 1 81 ? 10.445 12.297 4.121 1 96.06 81 ALA B O 1
ATOM 1676 N N . GLN B 1 82 ? 11.227 11.617 2.082 1 93.81 82 GLN B N 1
ATOM 1677 C CA . GLN B 1 82 ? 12.047 12.805 1.914 1 93.81 82 GLN B CA 1
ATOM 1678 C C . GLN B 1 82 ? 11.242 13.953 1.318 1 93.81 82 GLN B C 1
ATOM 1680 O O . GLN B 1 82 ? 11.633 15.117 1.433 1 93.81 82 GLN B O 1
ATOM 1685 N N . ALA B 1 83 ? 10.219 13.641 0.698 1 94.44 83 ALA B N 1
ATOM 1686 C CA . ALA B 1 83 ? 9.328 14.656 0.144 1 94.44 83 ALA B CA 1
ATOM 1687 C C . ALA B 1 83 ? 8.281 15.086 1.168 1 94.44 83 ALA B C 1
ATOM 1689 O O . ALA B 1 83 ? 7.129 14.648 1.111 1 94.44 83 ALA B O 1
ATOM 1690 N N . ASP B 1 84 ? 8.609 16.047 1.952 1 95.69 84 ASP B N 1
ATOM 1691 C CA . ASP B 1 84 ? 7.801 16.422 3.107 1 95.69 84 ASP B CA 1
ATOM 1692 C C . ASP B 1 84 ? 6.398 16.844 2.678 1 95.69 84 ASP B C 1
ATOM 1694 O O . ASP B 1 84 ? 5.402 16.344 3.211 1 95.69 84 ASP B O 1
ATOM 1698 N N . THR B 1 85 ? 6.414 17.766 1.741 1 94.94 85 THR B N 1
ATOM 1699 C CA . THR B 1 85 ? 5.133 18.297 1.288 1 94.94 85 THR B CA 1
ATOM 1700 C C . THR B 1 85 ? 4.262 17.203 0.7 1 94.94 85 THR B C 1
ATOM 1702 O O . THR B 1 85 ? 3.061 17.141 0.965 1 94.94 85 THR B O 1
ATOM 1705 N N . ALA B 1 86 ? 4.875 16.312 -0.076 1 96.56 86 ALA B N 1
ATOM 1706 C CA . ALA B 1 86 ? 4.133 15.211 -0.692 1 96.56 86 ALA B CA 1
ATOM 1707 C C . ALA B 1 86 ? 3.531 14.297 0.368 1 96.56 86 ALA B C 1
ATOM 1709 O O . ALA B 1 86 ? 2.395 13.836 0.231 1 96.56 86 ALA B O 1
ATOM 1710 N N . VAL B 1 87 ? 4.309 14 1.395 1 97.88 87 VAL B N 1
ATOM 1711 C CA . VAL B 1 87 ? 3.812 13.148 2.473 1 97.88 87 VAL B CA 1
ATOM 1712 C C . VAL B 1 87 ? 2.635 13.828 3.166 1 97.88 87 VAL B C 1
ATOM 1714 O O . VAL B 1 87 ? 1.567 13.234 3.324 1 97.88 87 VAL B O 1
ATOM 1717 N N . ARG B 1 88 ? 2.768 15.07 3.516 1 97.12 88 ARG B N 1
ATOM 1718 C CA . ARG B 1 88 ? 1.705 15.797 4.211 1 97.12 88 ARG B CA 1
ATOM 1719 C C . ARG B 1 88 ? 0.452 15.891 3.346 1 97.12 88 ARG B C 1
ATOM 1721 O O . ARG B 1 88 ? -0.661 15.672 3.83 1 97.12 88 ARG B O 1
ATOM 1728 N N . GLN B 1 89 ? 0.659 16.25 2.088 1 96.75 89 GLN B N 1
ATOM 1729 C CA . GLN B 1 89 ? -0.484 16.375 1.188 1 96.75 89 GLN B CA 1
ATOM 1730 C C . GLN B 1 89 ? -1.185 15.039 0.996 1 96.75 89 GLN B C 1
ATOM 1732 O O . GLN B 1 89 ? -2.414 14.977 0.916 1 96.75 89 GLN B O 1
ATOM 1737 N N . THR B 1 90 ? -0.429 13.992 0.87 1 98.19 90 THR B N 1
ATOM 1738 C CA . THR B 1 90 ? -1.019 12.664 0.731 1 98.19 90 THR B CA 1
ATOM 1739 C C . THR B 1 90 ? -1.854 12.312 1.959 1 98.19 90 THR B C 1
ATOM 1741 O O . THR B 1 90 ? -2.959 11.789 1.833 1 98.19 90 THR B O 1
ATOM 1744 N N . VAL B 1 91 ? -1.332 12.602 3.113 1 98.19 91 VAL B N 1
ATOM 1745 C CA . VAL B 1 91 ? -2.061 12.336 4.348 1 98.19 91 VAL B CA 1
ATOM 1746 C C . VAL B 1 91 ? -3.367 13.125 4.359 1 98.19 91 VAL B C 1
ATOM 1748 O O . VAL B 1 91 ? -4.426 12.586 4.68 1 98.19 91 VAL B O 1
ATOM 1751 N N . ARG B 1 92 ? -3.377 14.375 3.994 1 97.31 92 ARG B N 1
ATOM 1752 C CA . ARG B 1 92 ? -4.578 15.203 3.939 1 97.31 92 ARG B CA 1
ATOM 1753 C C . ARG B 1 92 ? -5.602 14.617 2.973 1 97.31 92 ARG B C 1
ATOM 1755 O O . ARG B 1 92 ? -6.789 14.539 3.291 1 97.31 92 ARG B O 1
ATOM 1762 N N . HIS B 1 93 ? -5.109 14.242 1.839 1 97.81 93 HIS B N 1
ATOM 1763 C CA . HIS B 1 93 ? -6.008 13.688 0.833 1 97.81 93 HIS B CA 1
ATOM 1764 C C . HIS B 1 93 ? -6.566 12.344 1.279 1 97.81 93 HIS B C 1
ATOM 1766 O O . HIS B 1 93 ? -7.715 12.008 0.981 1 97.81 93 HIS B O 1
ATOM 1772 N N . ALA B 1 94 ? -5.688 11.531 1.918 1 98.19 94 ALA B N 1
ATOM 1773 C CA . ALA B 1 94 ? -6.164 10.25 2.428 1 98.19 94 ALA B CA 1
ATOM 1774 C C . ALA B 1 94 ? -7.297 10.445 3.428 1 98.19 94 ALA B C 1
ATOM 1776 O O . ALA B 1 94 ? -8.305 9.734 3.379 1 98.19 94 ALA B O 1
ATOM 1777 N N . LEU B 1 95 ? -7.188 11.391 4.328 1 97.62 95 LEU B N 1
ATOM 1778 C CA . LEU B 1 95 ? -8.25 11.719 5.277 1 97.62 95 LEU B CA 1
ATOM 1779 C C . LEU B 1 95 ? -9.523 12.133 4.547 1 97.62 95 LEU B C 1
ATOM 1781 O O . LEU B 1 95 ? -10.609 11.664 4.867 1 97.62 95 LEU B O 1
ATOM 1785 N N . GLU B 1 96 ? -9.398 12.984 3.549 1 97 96 GLU B N 1
ATOM 1786 C CA . GLU B 1 96 ? -10.531 13.445 2.754 1 97 96 GLU B CA 1
ATOM 1787 C C . GLU B 1 96 ? -11.195 12.289 2.016 1 97 96 GLU B C 1
ATOM 1789 O O . GLU B 1 96 ? -12.414 12.266 1.854 1 97 96 GLU B O 1
ATOM 1794 N N . ALA B 1 97 ? -10.406 11.336 1.659 1 97.62 97 ALA B N 1
ATOM 1795 C CA . ALA B 1 97 ? -10.906 10.18 0.911 1 97.62 97 ALA B CA 1
ATOM 1796 C C . ALA B 1 97 ? -11.594 9.18 1.836 1 97.62 97 ALA B C 1
ATOM 1798 O O . ALA B 1 97 ? -12.203 8.219 1.373 1 97.62 97 ALA B O 1
ATOM 1799 N N . GLY B 1 98 ? -11.43 9.383 3.203 1 97.06 98 GLY B N 1
ATOM 1800 C CA . GLY B 1 98 ? -12.164 8.547 4.148 1 97.06 98 GLY B CA 1
ATOM 1801 C C . GLY B 1 98 ? -11.266 7.656 4.98 1 97.06 98 GLY B C 1
ATOM 1802 O O . GLY B 1 98 ? -11.742 6.816 5.742 1 97.06 98 GLY B O 1
ATOM 1803 N N . ALA B 1 99 ? -9.969 7.828 4.797 1 97.88 99 ALA B N 1
ATOM 1804 C CA . ALA B 1 99 ? -9.062 7.039 5.629 1 97.88 99 ALA B CA 1
ATOM 1805 C C . ALA B 1 99 ? -9.133 7.477 7.09 1 97.88 99 ALA B C 1
ATOM 1807 O O . ALA B 1 99 ? -9.211 8.672 7.379 1 97.88 99 ALA B O 1
ATOM 1808 N N . ARG B 1 100 ? -9.133 6.453 7.926 1 97.88 100 ARG B N 1
ATOM 1809 C CA . ARG B 1 100 ? -9.039 6.75 9.352 1 97.88 100 ARG B CA 1
ATOM 1810 C C . ARG B 1 100 ? -7.605 7.047 9.758 1 97.88 100 ARG B C 1
ATOM 1812 O O . ARG B 1 100 ? -6.66 6.562 9.133 1 97.88 100 ARG B O 1
ATOM 1819 N N . LYS B 1 101 ? -7.402 7.816 10.836 1 97.38 101 LYS B N 1
ATOM 1820 C CA . LYS B 1 101 ? -6.066 8.141 11.32 1 97.38 101 LYS B CA 1
ATOM 1821 C C . LYS B 1 101 ? -5.27 6.875 11.633 1 97.38 101 LYS B C 1
ATOM 1823 O O . LYS B 1 101 ? -4.078 6.793 11.32 1 97.38 101 LYS B O 1
ATOM 1828 N N . GLN B 1 102 ? -5.957 5.93 12.156 1 97.12 102 GLN B N 1
ATOM 1829 C CA . GLN B 1 102 ? -5.301 4.68 12.508 1 97.12 102 GLN B CA 1
ATOM 1830 C C . GLN B 1 102 ? -4.812 3.943 11.266 1 97.12 102 GLN B C 1
ATOM 1832 O O . GLN B 1 102 ? -3.746 3.324 11.281 1 97.12 102 GLN B O 1
ATOM 1837 N N . GLU B 1 103 ? -5.566 3.973 10.203 1 98.25 103 GLU B N 1
ATOM 1838 C CA . GLU B 1 103 ? -5.137 3.359 8.953 1 98.25 103 GLU B CA 1
ATOM 1839 C C . GLU B 1 103 ? -3.865 4.02 8.422 1 98.25 103 GLU B C 1
ATOM 1841 O O . GLU B 1 103 ? -2.986 3.34 7.887 1 98.25 103 GLU B O 1
ATOM 1846 N N . ILE B 1 104 ? -3.803 5.281 8.594 1 98.62 104 ILE B N 1
ATOM 1847 C CA . ILE B 1 104 ? -2.645 6.035 8.133 1 98.62 104 ILE B CA 1
ATOM 1848 C C . ILE B 1 104 ? -1.418 5.656 8.961 1 98.62 104 ILE B C 1
ATOM 1850 O O . ILE B 1 104 ? -0.363 5.34 8.406 1 98.62 104 ILE B O 1
ATOM 1854 N N . VAL B 1 105 ? -1.585 5.617 10.273 1 98.06 105 VAL B N 1
ATOM 1855 C CA . VAL B 1 105 ? -0.487 5.289 11.172 1 98.06 105 VAL B CA 1
ATOM 1856 C C . VAL B 1 105 ? -0.018 3.857 10.922 1 98.06 105 VAL B C 1
ATOM 1858 O O . VAL B 1 105 ? 1.185 3.594 10.852 1 98.06 105 VAL B O 1
ATOM 1861 N N . GLU B 1 106 ? -0.928 2.992 10.727 1 98.12 106 GLU B N 1
ATOM 1862 C CA . GLU B 1 106 ? -0.578 1.594 10.492 1 98.12 106 GLU B CA 1
ATOM 1863 C C . GLU B 1 106 ? 0.076 1.41 9.125 1 98.12 106 GLU B C 1
ATOM 1865 O O . GLU B 1 106 ? 0.962 0.568 8.961 1 98.12 106 GLU B O 1
ATOM 1870 N N . THR B 1 107 ? -0.383 2.121 8.125 1 98.69 107 THR B N 1
ATOM 1871 C CA . THR B 1 107 ? 0.257 2.09 6.816 1 98.69 107 THR B CA 1
ATOM 1872 C C . THR B 1 107 ? 1.731 2.469 6.926 1 98.69 107 THR B C 1
ATOM 1874 O O . THR B 1 107 ? 2.602 1.743 6.438 1 98.69 107 THR B O 1
ATOM 1877 N N . ILE B 1 108 ? 1.99 3.545 7.617 1 98.75 108 ILE B N 1
ATOM 1878 C CA . ILE B 1 108 ? 3.357 4.027 7.773 1 98.75 108 ILE B CA 1
ATOM 1879 C C . ILE B 1 108 ? 4.16 3.043 8.625 1 98.75 108 ILE B C 1
ATOM 1881 O O . ILE B 1 108 ? 5.301 2.715 8.297 1 98.75 108 ILE B O 1
ATOM 1885 N N . GLY B 1 109 ? 3.568 2.604 9.695 1 97.94 109 GLY B N 1
ATOM 1886 C CA . GLY B 1 109 ? 4.227 1.636 10.562 1 97.94 109 GLY B CA 1
ATOM 1887 C C . GLY B 1 109 ? 4.648 0.375 9.836 1 97.94 109 GLY B C 1
ATOM 1888 O O . GLY B 1 109 ? 5.766 -0.115 10.023 1 97.94 109 GLY B O 1
ATOM 1889 N N . GLN B 1 110 ? 3.805 -0.105 9.023 1 97.75 110 GLN B N 1
ATOM 1890 C CA . GLN B 1 110 ? 4.078 -1.328 8.273 1 97.75 110 GLN B CA 1
ATOM 1891 C C . GLN B 1 110 ? 5.277 -1.148 7.348 1 97.75 110 GLN B C 1
ATOM 1893 O O . GLN B 1 110 ? 6.023 -2.096 7.098 1 97.75 110 GLN B O 1
ATOM 1898 N N . MET B 1 111 ? 5.508 0.015 6.902 1 97.94 111 MET B N 1
ATOM 1899 C CA . MET B 1 111 ? 6.59 0.242 5.949 1 97.94 111 MET B CA 1
ATOM 1900 C C . MET B 1 111 ? 7.949 0.167 6.637 1 97.94 111 MET B C 1
ATOM 1902 O O . MET B 1 111 ? 8.984 0.112 5.973 1 97.94 111 MET B O 1
ATOM 1906 N N . SER B 1 112 ? 7.98 0.141 7.98 1 97.19 112 SER B N 1
ATOM 1907 C CA . SER B 1 112 ? 9.25 0.018 8.695 1 97.19 112 SER B CA 1
ATOM 1908 C C . SER B 1 112 ? 10 -1.242 8.273 1 97.19 112 SER B C 1
ATOM 1910 O O . SER B 1 112 ? 11.234 -1.255 8.234 1 97.19 112 SER B O 1
ATOM 1912 N N . VAL B 1 113 ? 9.328 -2.293 7.926 1 95.25 113 VAL B N 1
ATOM 1913 C CA . VAL B 1 113 ? 9.898 -3.572 7.512 1 95.25 113 VAL B CA 1
ATOM 1914 C C . VAL B 1 113 ? 10.68 -3.393 6.215 1 95.25 113 VAL B C 1
ATOM 1916 O O . VAL B 1 113 ? 11.688 -4.066 5.992 1 95.25 113 VAL B O 1
ATOM 1919 N N . PHE B 1 114 ? 10.273 -2.463 5.422 1 95.75 114 PHE B N 1
ATOM 1920 C CA . PHE B 1 114 ? 10.836 -2.316 4.086 1 95.75 114 PHE B CA 1
ATOM 1921 C C . PHE B 1 114 ? 11.75 -1.1 4.016 1 95.75 114 PHE B C 1
ATOM 1923 O O . PHE B 1 114 ? 12.758 -1.119 3.311 1 95.75 114 PHE B O 1
ATOM 1930 N N . ALA B 1 115 ? 11.414 -0.02 4.711 1 96.25 115 ALA B N 1
ATOM 1931 C CA . ALA B 1 115 ? 12.094 1.264 4.551 1 96.25 115 ALA B CA 1
ATOM 1932 C C . ALA B 1 115 ? 12.992 1.561 5.742 1 96.25 115 ALA B C 1
ATOM 1934 O O . ALA B 1 115 ? 13.828 2.465 5.688 1 96.25 115 ALA B O 1
ATOM 1935 N N . GLY B 1 116 ? 12.805 0.808 6.879 1 95.94 116 GLY B N 1
ATOM 1936 C CA . GLY B 1 116 ? 13.562 1.039 8.102 1 95.94 116 GLY B CA 1
ATOM 1937 C C . GLY B 1 116 ? 12.875 1.998 9.055 1 95.94 116 GLY B C 1
ATOM 1938 O O . GLY B 1 116 ? 11.984 2.746 8.656 1 95.94 116 GLY B O 1
ATOM 1939 N N . ILE B 1 117 ? 13.352 2.055 10.25 1 97.06 117 ILE B N 1
ATOM 1940 C CA . ILE B 1 117 ? 12.75 2.795 11.352 1 97.06 117 ILE B CA 1
ATOM 1941 C C . ILE B 1 117 ? 12.906 4.293 11.109 1 97.06 117 ILE B C 1
ATOM 1943 O O . ILE B 1 117 ? 11.945 5.055 11.281 1 97.06 117 ILE B O 1
ATOM 1947 N N . PRO B 1 118 ? 14.008 4.805 10.633 1 97.38 118 PRO B N 1
ATOM 1948 C CA . PRO B 1 118 ? 14.141 6.25 10.43 1 97.38 118 PRO B CA 1
ATOM 1949 C C . PRO B 1 118 ? 13.117 6.801 9.43 1 97.38 118 PRO B C 1
ATOM 1951 O O . PRO B 1 118 ? 12.523 7.855 9.672 1 97.38 118 PRO B O 1
ATOM 1954 N N . ALA B 1 119 ? 12.938 6.102 8.312 1 97.25 119 ALA B N 1
ATOM 1955 C CA . ALA B 1 119 ? 1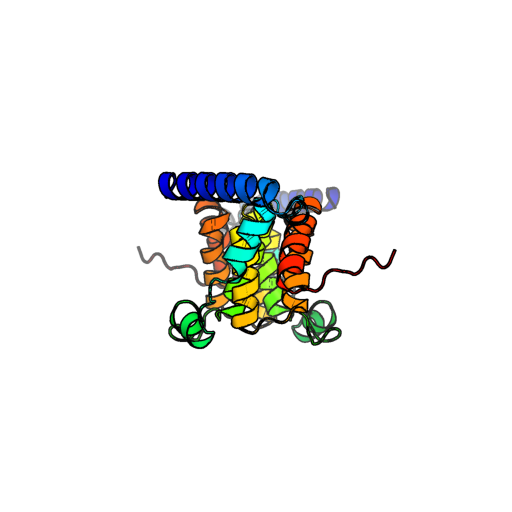1.969 6.539 7.312 1 97.25 119 ALA B CA 1
ATOM 1956 C C . ALA B 1 119 ? 10.547 6.52 7.879 1 97.25 119 ALA B C 1
ATOM 1958 O O . ALA B 1 119 ? 9.781 7.457 7.672 1 97.25 119 ALA B O 1
ATOM 1959 N N . MET B 1 120 ? 10.305 5.484 8.562 1 97.88 120 MET B N 1
ATOM 1960 C CA . MET B 1 120 ? 9 5.34 9.211 1 97.88 120 MET B CA 1
ATOM 1961 C C . MET B 1 120 ? 8.758 6.465 10.211 1 97.88 120 MET B C 1
ATOM 1963 O O . MET B 1 120 ? 7.688 7.074 10.219 1 97.88 120 MET B O 1
ATOM 1967 N N . THR B 1 121 ? 9.742 6.719 11.023 1 97.88 121 THR B N 1
ATOM 1968 C CA . THR B 1 121 ? 9.617 7.75 12.047 1 97.88 121 THR B CA 1
ATOM 1969 C C . THR B 1 121 ? 9.398 9.117 11.406 1 97.88 121 THR B C 1
ATOM 1971 O O . THR B 1 121 ? 8.547 9.891 11.852 1 97.88 121 THR B O 1
ATOM 1974 N N . ARG B 1 122 ? 10.086 9.336 10.383 1 97.62 122 ARG B N 1
ATOM 1975 C CA . ARG B 1 122 ? 9.938 10.609 9.688 1 97.62 122 ARG B CA 1
ATOM 1976 C C . ARG B 1 122 ? 8.539 10.75 9.094 1 97.62 122 ARG B C 1
ATOM 1978 O O . ARG B 1 122 ? 7.895 11.789 9.25 1 97.62 122 ARG B O 1
ATOM 1985 N N . ALA B 1 123 ? 8.141 9.727 8.414 1 98.38 123 ALA B N 1
ATOM 1986 C CA . ALA B 1 123 ? 6.805 9.742 7.828 1 98.38 123 ALA B CA 1
ATOM 1987 C C . ALA B 1 123 ? 5.734 9.922 8.898 1 98.38 123 ALA B C 1
ATOM 1989 O O . ALA B 1 123 ? 4.762 10.656 8.703 1 98.38 123 ALA B O 1
ATOM 1990 N N . LEU B 1 124 ? 5.914 9.289 10.008 1 98 124 LEU B N 1
ATOM 1991 C CA . LEU B 1 124 ? 4.945 9.391 11.094 1 98 124 LEU B CA 1
ATOM 1992 C C . LEU B 1 124 ? 4.891 10.805 11.656 1 98 124 LEU B C 1
ATOM 1994 O O . LEU B 1 124 ? 3.811 11.32 11.945 1 98 124 LEU B O 1
ATOM 1998 N N . ASN B 1 125 ? 6.035 11.406 11.805 1 97 125 ASN B N 1
ATOM 1999 C CA . ASN B 1 125 ? 6.07 12.781 12.297 1 97 125 ASN B CA 1
ATOM 2000 C C . ASN B 1 125 ? 5.328 13.727 11.352 1 97 125 ASN B C 1
ATOM 2002 O O . ASN B 1 125 ? 4.555 14.57 11.797 1 97 125 ASN B O 1
ATOM 2006 N N . LEU B 1 126 ? 5.539 13.578 10.109 1 96.38 126 LEU B N 1
ATOM 2007 C CA . LEU B 1 126 ? 4.871 14.406 9.117 1 96.38 126 LEU B CA 1
ATOM 2008 C C . LEU B 1 126 ? 3.363 14.18 9.141 1 96.38 126 LEU B C 1
ATOM 2010 O O . LEU B 1 126 ? 2.584 15.133 9.031 1 96.38 126 LEU B O 1
ATOM 2014 N N . ALA B 1 127 ? 3.004 12.922 9.258 1 97.69 127 ALA B N 1
ATOM 2015 C CA . ALA B 1 127 ? 1.581 12.602 9.336 1 97.69 127 ALA B CA 1
ATOM 2016 C C . ALA B 1 127 ? 0.942 13.211 10.578 1 97.69 127 ALA B C 1
ATOM 2018 O O . ALA B 1 127 ? -0.182 13.719 10.516 1 97.69 127 ALA B O 1
ATOM 2019 N N . GLN B 1 128 ? 1.643 13.172 11.656 1 96.12 128 GLN B N 1
ATOM 2020 C CA . GLN B 1 128 ? 1.129 13.711 12.914 1 96.12 128 GLN B CA 1
ATOM 2021 C C . GLN B 1 128 ? 0.924 15.219 12.82 1 96.12 128 GLN B C 1
ATOM 2023 O O . GLN B 1 128 ? -0.021 15.758 13.406 1 96.12 128 GLN B O 1
ATOM 2028 N N . GLU B 1 129 ? 1.799 15.875 12.125 1 92.88 129 GLU B N 1
ATOM 2029 C CA . GLU B 1 129 ? 1.639 17.297 11.898 1 92.88 129 GLU B CA 1
ATOM 2030 C C . GLU B 1 129 ? 0.292 17.609 11.25 1 92.88 129 GLU B C 1
ATOM 2032 O O . GLU B 1 129 ? -0.326 18.641 11.547 1 92.88 129 GLU B O 1
ATOM 2037 N N . VAL B 1 130 ? -0.12 16.75 10.398 1 94.75 130 VAL B N 1
ATOM 2038 C CA . VAL B 1 130 ? -1.343 16.953 9.633 1 94.75 130 VAL B CA 1
ATOM 2039 C C . VAL B 1 130 ? -2.555 16.547 10.469 1 94.75 130 VAL B C 1
ATOM 2041 O O . VAL B 1 130 ? -3.574 17.25 10.469 1 94.75 130 VAL B O 1
ATOM 2044 N N . MET B 1 131 ? -2.482 15.469 11.148 1 95.12 131 MET B N 1
ATOM 2045 C CA . MET B 1 131 ? -3.623 14.883 11.844 1 95.12 131 MET B CA 1
ATOM 2046 C C . MET B 1 131 ? -3.83 15.547 13.203 1 95.12 131 MET B C 1
ATOM 2048 O O . MET B 1 131 ? -4.867 15.344 13.844 1 95.12 131 MET B O 1
ATOM 2052 N N . GLY B 1 132 ? -3 16.469 13.57 1 84.56 132 GLY B N 1
ATOM 2053 C CA . GLY B 1 132 ? -3.117 17.188 14.828 1 84.56 132 GLY B CA 1
ATOM 2054 C C . GLY B 1 132 ? -2.826 16.312 16.047 1 84.56 132 GLY B C 1
ATOM 2055 O O . GLY B 1 132 ? -3.23 16.641 17.156 1 84.56 132 GLY B O 1
ATOM 2056 N N . ASP B 1 133 ? -2.529 15.047 15.859 1 63.69 133 ASP B N 1
ATOM 2057 C CA . ASP B 1 133 ? -2.256 14.156 16.984 1 63.69 133 ASP B CA 1
ATOM 2058 C C . ASP B 1 133 ? -0.842 14.367 17.516 1 63.69 133 ASP B C 1
ATOM 2060 O O . ASP B 1 133 ? 0.075 13.617 17.172 1 63.69 133 ASP B O 1
ATOM 2064 N N . ASN B 1 134 ? -0.518 15.586 17.688 1 51.97 134 ASN B N 1
ATOM 2065 C CA . ASN B 1 134 ? 0.776 15.805 18.328 1 51.97 134 ASN B CA 1
ATOM 2066 C C . ASN B 1 134 ? 0.893 15.039 19.641 1 51.97 134 ASN B C 1
ATOM 2068 O O . ASN B 1 134 ? -0.043 15.023 20.438 1 51.97 134 ASN B O 1
ATOM 2072 N N . GLY B 1 135 ? 1.212 13.781 19.656 1 43.88 135 GLY B N 1
ATOM 2073 C CA . GLY B 1 135 ? 1.585 13.219 20.938 1 43.88 135 GLY B CA 1
ATOM 2074 C C . GLY B 1 135 ? 2.02 14.266 21.938 1 43.88 135 GLY B C 1
ATOM 2075 O O . GLY B 1 135 ? 2.977 15.008 21.703 1 43.88 135 GLY B O 1
ATOM 2076 N N . ASP B 1 136 ? 1.144 14.969 22.516 1 37 136 ASP B N 1
ATOM 2077 C CA . ASP B 1 136 ? 1.59 15.602 23.75 1 37 136 ASP B CA 1
ATOM 2078 C C . ASP B 1 136 ? 2.602 14.727 24.484 1 37 136 ASP B C 1
ATOM 2080 O O . ASP B 1 136 ? 2.289 13.602 24.875 1 37 136 ASP B O 1
ATOM 2084 N N . ASP B 1 137 ? 3.795 14.617 24.031 1 35.25 137 ASP B N 1
ATOM 2085 C CA . ASP B 1 137 ? 4.785 14.336 25.062 1 35.25 137 ASP B CA 1
ATOM 2086 C C . ASP B 1 137 ? 4.41 15.016 26.375 1 35.25 137 ASP B C 1
ATOM 2088 O O . ASP B 1 137 ? 4.508 16.234 26.5 1 35.25 137 ASP B O 1
ATOM 2092 N N . ASP B 1 138 ? 3.291 14.867 26.875 1 32.5 138 ASP B N 1
ATOM 2093 C CA . ASP B 1 138 ? 3.283 15.148 28.297 1 32.5 138 ASP B CA 1
ATOM 2094 C C . ASP B 1 138 ? 4.613 14.75 28.938 1 32.5 138 ASP B C 1
ATOM 2096 O O . ASP B 1 138 ? 4.938 13.562 29.031 1 32.5 138 ASP B O 1
ATOM 2100 N N . GLN B 1 139 ? 5.793 15.328 28.547 1 23.69 139 GLN B N 1
ATOM 2101 C CA . GLN B 1 139 ? 6.668 15.578 29.688 1 23.69 139 GLN B CA 1
ATOM 2102 C C . GLN B 1 139 ? 6.004 16.516 30.703 1 23.69 139 GLN B C 1
ATOM 2104 O O . GLN B 1 139 ? 5.293 17.453 30.312 1 23.69 139 GLN B O 1
#

Sequence (278 aa):
MTDMSKLFEQLIEQSQAMAKAVNPGFENFSPSEAFKGFEAMWPTMPKEVMELMFGNTVNKDGLDAKTRLLLTLAGLTCQGAQADTAVRQTVRHALEAGARKQEIVETIGQMSVFAGIPAMTRALNLAQEVMGDNGDDDQMTDMSKLFEQLIEQSQAMAKAVNPGFENFSPSEAFKGFEAMWPTMPKEVMELMFGNTVNKDGLDAKTRLLLTLAGLTCQGAQADTAVRQTVRHALEAGARKQEIVETIGQMSVFAGIPAMTRALNLAQEVMGDNGDDDQ

InterPro domains:
  IPR003779 Alkyl hydroperoxide reductase AhpD/CMD-like [PF02627] (47-129)
  IPR029032 AhpD-like [G3DSA:1.20.1290.10] (4-135)
  IPR029032 AhpD-like [SSF69118] (25-135)
  IPR052512 4-carboxymuconolactone decarboxylase/NDH-1 regulator [PTHR33570] (33-134)

Radius of gyration: 23.74 Å; Cα contacts (8 Å, |Δi|>4): 337; chains: 2; bounding box: 37×86×60 Å

Organism: Ruegeria pomeroyi (strain ATCC 700808 / DSM 15171 / DSS-3) (NCBI:txid246200)

Foldseek 3Di:
DVVVVVVVLVVLVVVQVVCCVVPVVSVPCPPVNVVVVVLLPDDEDALVVQCVPPACPPPVVDHGSLVVLLVVLLVCLLVLVPPLSSLLNSLVNSVNNPDDLVSNLVSLVVSCVRRNDNSSVNSVVSSCVNVVPPPPPPD/DVVVVVVVLVVLVVVQVVCCVVPVVSVPCPSVNVVVVVLLPDDEDALVVQQVPPACPPPVVDHGSLVVLLVVLLVCLLVLVPPLSSLLNSLVNNVNNPDDLVSNLVSLVVSCVRRNDNSSVNSVVSSCVNVVPPPPPPD

Secondary structure (DSSP, 8-state):
-HHHHHHHHHHHHHHHHHHHHH-GGGGG--HHHHHHHHHHTSPPPPHHHHHHHHSSSSSTTS--HHHHHHHHHHHHHHTTS--HHHHHHHHHHHHHTT--HHHHHHHHHHTHHHH-HHHHHHHHHHHHHHHT-------/-HHHHHHHHHHHHHHHHHHHHH-GGGGG--HHHHHHHHHHTSPPPPHHHHHHHHSSSSSTTS--HHHHHHHHHHHHHHTTS--HHHHHHHHHHHHHTT--HHHHHHHHHHTHHHH-HHHHHHHHHHHHHHHT-------